Protein AF-A0A6H0V1D5-F1 (afdb_monomer)

Sequence (171 aa):
MPKFKTKIKKPEFYTLLFLIFLFVLLLLIWVLIPFTIGYKKPEYVPSETDLSEEEFYSKLGSEIATIKLLTYIGNSLILIFFVVYIILARHKIKLGYGFFITWIIIFIILSTMPFIRGISQMHIIELWVGSLITVVNILLIITLSYLTFKLHVDRKIHNYQWYKIHKGKGT

Mean predicted aligned error: 7.03 Å

Structure (mmCIF, N/CA/C/O backbone):
data_AF-A0A6H0V1D5-F1
#
_entry.id   AF-A0A6H0V1D5-F1
#
loop_
_atom_site.group_PDB
_atom_site.id
_atom_site.type_symbol
_atom_site.label_atom_id
_atom_site.label_alt_id
_atom_site.label_comp_id
_atom_site.label_asym_id
_atom_site.label_entity_id
_atom_site.label_seq_id
_atom_site.pdbx_PDB_ins_code
_atom_site.Cartn_x
_atom_site.Cartn_y
_atom_site.Cartn_z
_atom_site.occupancy
_atom_site.B_iso_or_equiv
_atom_site.auth_seq_id
_atom_site.auth_comp_id
_atom_site.auth_asym_id
_atom_site.auth_atom_id
_atom_site.pdbx_PDB_model_num
ATOM 1 N N . MET A 1 1 ? -5.660 2.987 33.257 1.00 50.25 1 MET A N 1
ATOM 2 C CA . MET A 1 1 ? -6.853 2.565 32.481 1.00 50.25 1 MET A CA 1
ATOM 3 C C . MET A 1 1 ? -6.388 1.847 31.212 1.00 50.25 1 MET A C 1
ATOM 5 O O . MET A 1 1 ? -5.588 2.434 30.485 1.00 50.25 1 MET A O 1
ATOM 9 N N . PRO A 1 2 ? -6.780 0.586 30.952 1.00 53.09 2 PRO A N 1
ATOM 10 C CA . PRO A 1 2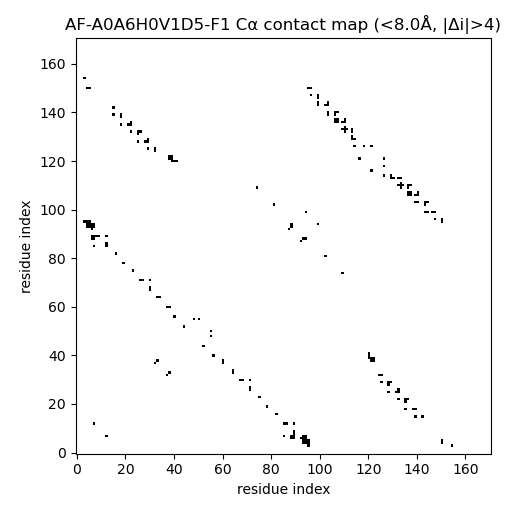 ? -6.324 -0.139 29.764 1.00 53.09 2 PRO A CA 1
ATOM 11 C C . PRO A 1 2 ? -6.762 0.594 28.485 1.00 53.09 2 PRO A C 1
ATOM 13 O O . PRO A 1 2 ? -7.918 0.988 28.350 1.00 53.09 2 PRO A O 1
ATOM 16 N N . LYS A 1 3 ? -5.833 0.819 27.543 1.00 62.91 3 LYS A N 1
ATOM 17 C CA . LYS A 1 3 ? -6.143 1.467 26.256 1.00 62.91 3 LYS A CA 1
ATOM 18 C C . LYS A 1 3 ? -7.153 0.593 25.498 1.00 62.91 3 LYS A C 1
ATOM 20 O O . LYS A 1 3 ? -6.842 -0.555 25.190 1.00 62.91 3 LYS A O 1
ATOM 25 N N . PHE A 1 4 ? -8.340 1.127 25.200 1.00 69.25 4 PHE A N 1
ATOM 26 C CA . PHE A 1 4 ? -9.366 0.429 24.417 1.00 69.25 4 PHE A CA 1
ATOM 27 C C . PHE A 1 4 ? -8.802 0.004 23.051 1.00 69.25 4 PHE A C 1
ATOM 29 O O . PHE A 1 4 ? -8.171 0.808 22.359 1.00 69.25 4 PHE A O 1
ATOM 36 N N . LYS A 1 5 ? -9.015 -1.263 22.687 1.00 75.56 5 LYS A N 1
ATOM 37 C CA . LYS A 1 5 ? -8.595 -1.871 21.418 1.00 75.56 5 LYS A CA 1
ATOM 38 C C . LYS A 1 5 ? -9.805 -2.549 20.778 1.00 75.56 5 LYS A C 1
ATOM 40 O O . LYS A 1 5 ? -10.582 -3.186 21.494 1.00 75.56 5 LYS A O 1
ATOM 45 N N . THR A 1 6 ? -9.937 -2.460 19.457 1.00 78.38 6 THR A N 1
ATOM 46 C CA . THR A 1 6 ? -11.082 -3.016 18.717 1.00 78.38 6 THR A CA 1
ATOM 47 C C . THR A 1 6 ? -10.718 -4.300 17.971 1.00 78.38 6 THR A C 1
ATOM 49 O O . THR A 1 6 ? -9.546 -4.552 17.683 1.00 78.38 6 THR A O 1
ATOM 52 N N . LYS A 1 7 ? -11.719 -5.137 17.687 1.00 83.38 7 LYS A N 1
ATOM 53 C CA . LYS A 1 7 ? -11.586 -6.301 16.798 1.00 83.38 7 LYS A CA 1
ATOM 54 C C . LYS A 1 7 ? -12.132 -5.933 15.422 1.00 83.38 7 LYS A C 1
ATOM 56 O O . LYS A 1 7 ? -13.159 -5.264 15.338 1.00 83.38 7 LYS A O 1
ATOM 61 N N . ILE A 1 8 ? -11.496 -6.428 14.364 1.00 85.94 8 ILE A N 1
ATOM 62 C CA . ILE A 1 8 ? -11.996 -6.249 12.996 1.00 85.94 8 ILE A CA 1
ATOM 63 C C . ILE A 1 8 ? -13.268 -7.094 12.807 1.00 85.94 8 ILE A C 1
ATOM 65 O O . ILE A 1 8 ? -13.285 -8.302 13.096 1.00 85.94 8 ILE A O 1
ATOM 69 N N . LYS A 1 9 ? -14.357 -6.476 12.330 1.00 89.19 9 LYS A N 1
ATOM 70 C CA . LYS A 1 9 ? -15.604 -7.187 11.993 1.00 89.19 9 LYS A CA 1
ATOM 71 C C . LYS A 1 9 ? -15.444 -7.959 10.674 1.00 89.19 9 LYS A C 1
ATOM 73 O O . LYS A 1 9 ? -14.587 -7.646 9.860 1.00 89.19 9 LYS A O 1
ATOM 78 N N . LYS A 1 10 ? -16.288 -8.972 10.438 1.00 90.06 10 LYS A N 1
ATOM 79 C CA . LYS A 1 10 ? -16.255 -9.777 9.196 1.00 90.06 10 LYS A CA 1
ATOM 80 C C . LYS A 1 10 ? -16.232 -8.937 7.903 1.00 90.06 10 LYS A C 1
ATOM 82 O O . LYS A 1 10 ? -15.337 -9.189 7.106 1.00 90.06 10 LYS A O 1
ATOM 87 N N . PRO A 1 11 ? -17.142 -7.965 7.681 1.00 91.31 11 PRO A N 1
ATOM 88 C CA . PRO A 1 11 ? -17.148 -7.206 6.428 1.00 91.31 11 PRO A CA 1
ATOM 89 C C . PRO A 1 11 ? -15.846 -6.425 6.233 1.00 91.31 11 PRO A C 1
ATOM 91 O O . PRO A 1 11 ? -15.229 -6.526 5.188 1.00 91.31 11 PRO A O 1
ATOM 94 N N . GLU A 1 12 ? -15.369 -5.752 7.279 1.00 93.31 12 GLU A N 1
ATOM 95 C CA . GLU A 1 12 ? -14.122 -4.974 7.261 1.00 93.31 12 GLU A CA 1
ATOM 96 C C . GLU A 1 12 ? -12.911 -5.846 6.911 1.00 93.31 12 GLU A C 1
ATOM 98 O O . GLU A 1 12 ? -12.057 -5.442 6.128 1.00 93.31 12 GLU A O 1
ATOM 103 N N . PHE A 1 13 ? -12.857 -7.062 7.462 1.00 94.19 13 PHE A N 1
ATOM 104 C CA . PHE A 1 13 ? -11.809 -8.032 7.158 1.00 94.19 13 PHE A CA 1
ATOM 105 C C . PHE A 1 13 ? -11.817 -8.433 5.678 1.00 94.19 13 PHE A C 1
ATOM 107 O O . PHE A 1 13 ? -10.774 -8.383 5.033 1.00 94.19 13 PHE A O 1
ATOM 114 N N . TYR A 1 14 ? -12.983 -8.792 5.131 1.00 95.75 14 TYR A N 1
ATOM 115 C CA . TYR A 1 14 ? -13.087 -9.192 3.727 1.00 95.75 14 TYR A CA 1
ATOM 116 C C . TYR A 1 14 ? -12.860 -8.025 2.763 1.00 95.75 14 TYR A C 1
ATOM 118 O O . TYR A 1 14 ? -12.236 -8.228 1.728 1.00 95.75 14 TYR A O 1
ATOM 126 N N . THR A 1 15 ? -13.282 -6.805 3.113 1.00 96.38 15 THR A N 1
ATOM 127 C CA . THR A 1 15 ? -12.972 -5.599 2.332 1.00 96.38 15 THR A CA 1
ATOM 128 C C . THR A 1 15 ? -11.466 -5.367 2.253 1.00 96.38 15 THR A C 1
ATOM 130 O O . THR A 1 15 ? -10.939 -5.188 1.159 1.00 96.38 15 THR A O 1
ATOM 133 N N . LEU A 1 16 ? -10.756 -5.424 3.387 1.00 96.25 16 LEU A N 1
ATOM 134 C CA . L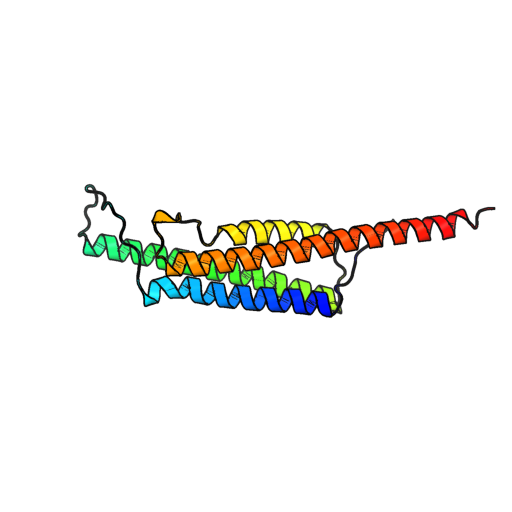EU A 1 16 ? -9.297 -5.285 3.402 1.00 96.25 16 LEU A CA 1
ATOM 135 C C . LEU A 1 16 ? -8.623 -6.395 2.589 1.00 96.25 16 LEU A C 1
ATOM 137 O O . LEU A 1 16 ? -7.746 -6.109 1.783 1.00 96.25 16 LEU A O 1
ATOM 141 N N . LEU A 1 17 ? -9.050 -7.647 2.759 1.00 96.56 17 LEU A N 1
ATOM 142 C CA . LEU A 1 17 ? -8.465 -8.786 2.050 1.00 96.56 17 LEU A CA 1
ATOM 143 C C . LEU A 1 17 ? -8.681 -8.695 0.532 1.00 96.56 17 LEU A C 1
ATOM 145 O O . LEU A 1 17 ? -7.751 -8.946 -0.229 1.00 96.56 17 LEU A O 1
ATOM 149 N N . PHE A 1 18 ? -9.871 -8.278 0.096 1.00 97.25 18 PHE A N 1
ATOM 150 C CA . PHE A 1 18 ? -10.179 -8.058 -1.316 1.00 97.25 18 PHE A CA 1
ATOM 151 C C . PHE A 1 18 ? -9.329 -6.938 -1.929 1.00 97.25 18 PHE A C 1
ATOM 153 O O . PHE A 1 18 ? -8.753 -7.119 -2.999 1.00 97.25 18 PHE A O 1
ATOM 160 N N . LEU A 1 19 ? -9.198 -5.800 -1.239 1.00 97.31 19 LEU A N 1
ATOM 161 C CA . LEU A 1 19 ? -8.364 -4.692 -1.711 1.00 97.31 19 LEU A CA 1
ATOM 162 C C . LEU A 1 19 ? -6.884 -5.089 -1.804 1.00 97.31 19 LEU A C 1
ATOM 164 O O . LEU A 1 19 ? -6.212 -4.715 -2.761 1.00 97.31 19 LEU A O 1
ATOM 168 N N . ILE A 1 20 ? -6.385 -5.882 -0.852 1.00 96.62 20 ILE A N 1
ATOM 169 C CA . ILE A 1 20 ? -5.015 -6.410 -0.898 1.00 96.62 20 ILE A CA 1
ATOM 170 C C . ILE A 1 20 ? -4.839 -7.390 -2.056 1.00 96.62 20 ILE A C 1
ATOM 172 O O . ILE A 1 20 ? -3.845 -7.301 -2.768 1.00 96.62 20 ILE A O 1
ATOM 176 N N . PHE A 1 21 ? -5.799 -8.289 -2.283 1.00 95.81 21 PHE A N 1
ATOM 177 C CA . PHE A 1 21 ? -5.771 -9.193 -3.433 1.00 95.81 21 PHE A CA 1
ATOM 178 C C . PHE A 1 21 ? -5.691 -8.416 -4.754 1.00 95.81 21 PHE A C 1
ATOM 180 O O . PHE A 1 21 ? -4.833 -8.704 -5.588 1.00 95.81 21 PHE A O 1
ATOM 187 N N . LEU A 1 22 ? -6.527 -7.385 -4.910 1.00 96.62 22 LEU A N 1
ATOM 188 C CA . LEU A 1 22 ? -6.509 -6.525 -6.090 1.00 96.62 22 LEU A CA 1
ATOM 189 C C . LEU A 1 22 ? -5.170 -5.785 -6.234 1.00 96.62 22 LEU A C 1
ATOM 191 O O . LEU A 1 22 ? -4.621 -5.721 -7.331 1.00 96.62 22 LEU A O 1
ATOM 195 N N . PHE A 1 23 ? -4.613 -5.274 -5.132 1.00 95.62 23 PHE A N 1
ATOM 196 C CA . PHE A 1 23 ? -3.306 -4.613 -5.128 1.00 95.62 23 PHE A CA 1
ATOM 197 C C . PHE A 1 23 ? -2.176 -5.560 -5.555 1.00 95.62 23 PHE A C 1
ATOM 199 O O . PHE A 1 23 ? -1.365 -5.179 -6.394 1.00 95.62 23 PHE A O 1
ATOM 206 N N . VAL A 1 24 ? -2.148 -6.799 -5.048 1.00 94.31 24 VAL A N 1
ATOM 207 C CA . VAL A 1 24 ? -1.156 -7.820 -5.440 1.00 94.31 24 VAL A CA 1
ATOM 208 C C . VAL A 1 24 ? -1.270 -8.159 -6.925 1.00 94.31 24 VAL A C 1
ATOM 210 O O . VAL A 1 24 ? -0.254 -8.229 -7.613 1.00 94.31 24 VAL A O 1
ATOM 213 N N . LEU A 1 25 ? -2.493 -8.333 -7.433 1.00 95.12 25 LEU A N 1
ATOM 214 C CA . LEU A 1 25 ? -2.729 -8.629 -8.846 1.00 95.12 25 LEU A CA 1
ATOM 215 C C . LEU A 1 25 ? -2.218 -7.497 -9.747 1.00 95.12 25 LEU A C 1
ATOM 217 O O . LEU A 1 25 ? -1.511 -7.756 -10.719 1.00 95.12 25 LEU A O 1
ATOM 221 N N . LEU A 1 26 ? -2.516 -6.243 -9.399 1.00 95.50 26 LEU A N 1
ATOM 222 C CA . LEU A 1 26 ? -2.022 -5.083 -10.142 1.00 95.50 26 LEU A CA 1
ATOM 223 C C . LEU A 1 26 ? -0.496 -4.942 -10.052 1.00 95.50 26 LEU A C 1
ATOM 225 O O . LEU A 1 26 ? 0.141 -4.634 -11.058 1.00 95.50 26 LEU A O 1
ATOM 229 N N . LEU A 1 27 ? 0.098 -5.205 -8.882 1.00 93.12 27 LEU A N 1
ATOM 230 C CA . LEU A 1 27 ? 1.553 -5.235 -8.695 1.00 93.12 27 LEU A CA 1
ATOM 231 C C . LEU A 1 27 ? 2.214 -6.265 -9.609 1.00 93.12 27 LEU A C 1
ATOM 233 O O . LEU A 1 27 ? 3.200 -5.946 -10.267 1.00 93.12 27 LEU A O 1
ATOM 237 N N . LEU A 1 28 ? 1.660 -7.476 -9.679 1.00 93.00 28 LEU A N 1
ATOM 238 C CA . LEU A 1 28 ? 2.176 -8.534 -10.543 1.00 93.00 28 LEU A CA 1
ATOM 239 C C . LEU A 1 28 ? 2.133 -8.111 -12.015 1.00 93.00 28 LEU A C 1
ATOM 241 O O . LEU A 1 28 ? 3.139 -8.236 -12.710 1.00 93.00 28 LEU A O 1
ATOM 245 N N . ILE A 1 29 ? 1.017 -7.531 -12.472 1.00 93.19 29 ILE A N 1
ATOM 246 C CA . ILE A 1 29 ? 0.917 -6.983 -13.833 1.00 93.19 29 ILE A CA 1
ATOM 247 C C . ILE A 1 29 ? 1.993 -5.912 -14.051 1.00 93.19 29 ILE A C 1
ATOM 249 O O . ILE A 1 29 ? 2.749 -6.000 -15.014 1.00 93.19 29 ILE A O 1
ATOM 253 N N . TRP A 1 30 ? 2.116 -4.938 -13.145 1.00 91.81 30 TRP A N 1
ATOM 254 C CA . TRP A 1 30 ? 3.050 -3.810 -13.270 1.00 91.81 30 TRP A CA 1
ATOM 255 C C . TRP A 1 30 ? 4.526 -4.229 -13.370 1.00 91.81 30 TRP A C 1
ATOM 257 O O . TRP A 1 30 ? 5.318 -3.595 -14.079 1.00 91.81 30 TRP A O 1
ATOM 267 N N . VAL A 1 31 ? 4.895 -5.309 -12.680 1.00 91.06 31 VAL A N 1
ATOM 268 C CA . VAL A 1 31 ? 6.251 -5.882 -12.689 1.00 91.06 31 VAL A CA 1
ATOM 269 C C . VAL A 1 31 ? 6.535 -6.642 -13.975 1.00 91.06 31 VAL A C 1
ATOM 271 O O . VAL A 1 31 ? 7.675 -6.637 -14.427 1.00 91.06 31 VAL A O 1
ATOM 274 N N . LEU A 1 32 ? 5.517 -7.254 -14.585 1.00 90.75 32 LEU A N 1
ATOM 275 C CA . LEU A 1 32 ? 5.654 -8.013 -15.830 1.00 90.75 32 LEU A CA 1
ATOM 276 C C . LEU A 1 32 ? 5.697 -7.132 -17.085 1.00 90.75 32 LEU A C 1
ATOM 278 O O . LEU A 1 32 ? 6.283 -7.542 -18.084 1.00 90.75 32 LEU A O 1
ATOM 282 N N . ILE A 1 33 ? 5.139 -5.916 -17.042 1.00 88.94 33 ILE A N 1
ATOM 283 C CA . ILE A 1 33 ? 5.191 -4.937 -18.148 1.00 88.94 33 ILE A CA 1
ATOM 284 C C . ILE A 1 33 ? 6.575 -4.858 -18.822 1.00 88.94 33 ILE A C 1
ATOM 286 O O . ILE A 1 33 ? 6.652 -5.108 -20.023 1.00 88.94 33 ILE A O 1
ATOM 290 N N . PRO A 1 34 ? 7.680 -4.571 -18.111 1.00 82.75 34 PRO A N 1
ATOM 291 C CA . PRO A 1 34 ? 8.994 -4.455 -18.744 1.00 82.75 34 PRO A CA 1
ATOM 292 C C . PRO A 1 34 ? 9.474 -5.722 -19.464 1.00 82.75 34 PRO A C 1
ATOM 294 O O . PRO A 1 34 ? 10.200 -5.622 -20.446 1.00 82.75 34 PRO A O 1
ATOM 297 N N . PHE A 1 35 ? 9.052 -6.907 -19.015 1.00 83.75 35 PHE A N 1
ATOM 298 C CA . PHE A 1 35 ? 9.408 -8.184 -19.642 1.00 83.75 35 PHE A CA 1
ATOM 299 C C . PHE A 1 35 ? 8.574 -8.489 -20.893 1.00 83.75 35 PHE A C 1
ATOM 301 O O . PHE A 1 35 ? 8.923 -9.388 -21.649 1.00 83.75 35 PHE A O 1
ATOM 308 N N . THR A 1 36 ? 7.472 -7.763 -21.109 1.00 85.38 36 THR A N 1
ATOM 309 C CA . THR A 1 36 ? 6.552 -7.988 -22.236 1.00 85.38 36 THR A CA 1
ATOM 310 C C . THR A 1 36 ? 6.713 -6.944 -23.333 1.00 85.38 36 THR A C 1
ATOM 312 O O . THR A 1 36 ? 6.869 -7.303 -24.495 1.00 85.38 36 THR A O 1
ATOM 315 N N . ILE A 1 37 ? 6.699 -5.658 -22.975 1.00 83.00 37 ILE A N 1
ATOM 316 C CA . ILE A 1 37 ? 6.762 -4.544 -23.936 1.00 83.00 37 ILE A CA 1
ATOM 317 C C . ILE A 1 37 ? 8.120 -3.832 -23.954 1.00 83.00 37 ILE A C 1
ATOM 319 O O . ILE A 1 37 ? 8.319 -2.917 -24.749 1.00 83.00 37 ILE A O 1
ATOM 323 N N . GLY A 1 38 ? 9.056 -4.241 -23.093 1.00 76.81 38 GLY A N 1
ATOM 324 C CA . GLY A 1 38 ? 10.352 -3.587 -22.945 1.00 76.81 38 GLY A CA 1
ATOM 325 C C . GLY A 1 38 ? 10.277 -2.263 -22.180 1.00 76.81 38 GLY A C 1
ATOM 326 O O . GLY A 1 38 ? 9.344 -1.999 -21.416 1.00 76.81 38 GLY A O 1
ATO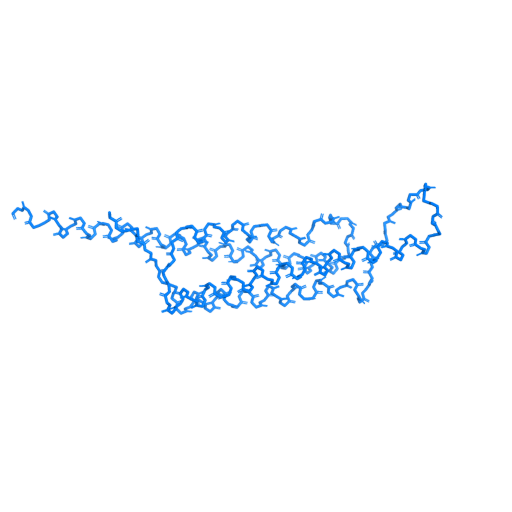M 327 N N . TYR A 1 39 ? 11.303 -1.433 -22.369 1.00 76.31 39 TYR A N 1
ATOM 328 C CA . TYR A 1 39 ? 11.464 -0.152 -21.683 1.00 76.31 39 TYR A CA 1
ATOM 329 C C . TYR A 1 39 ? 11.383 1.015 -22.650 1.00 76.31 39 TYR A C 1
ATOM 331 O O . TYR A 1 39 ? 11.872 0.945 -23.781 1.00 76.31 39 TYR A O 1
ATOM 339 N N . LYS A 1 40 ? 10.858 2.139 -22.157 1.00 78.38 40 LYS A N 1
ATOM 340 C CA . LYS A 1 40 ? 10.883 3.386 -22.906 1.00 78.38 40 LYS A CA 1
ATOM 341 C C . LYS A 1 40 ? 12.335 3.840 -22.992 1.00 78.38 40 LYS A C 1
ATOM 343 O O . LYS A 1 40 ? 12.962 4.097 -21.962 1.00 78.38 40 LYS A O 1
ATOM 348 N N . LYS A 1 41 ? 12.868 3.912 -24.212 1.00 74.06 41 LYS A N 1
ATOM 349 C CA . LYS A 1 41 ? 14.227 4.400 -24.443 1.00 74.06 41 LYS A CA 1
ATOM 350 C C . LYS A 1 41 ? 14.323 5.854 -23.958 1.00 74.06 41 LYS A C 1
ATOM 352 O O . LYS A 1 41 ? 13.437 6.644 -24.299 1.00 74.06 41 LYS A O 1
ATOM 357 N N . PRO A 1 42 ? 15.334 6.212 -23.148 1.00 70.94 42 PRO A N 1
ATOM 358 C CA . PRO A 1 42 ? 15.601 7.606 -22.829 1.00 70.94 42 PRO A CA 1
ATOM 359 C C . PRO A 1 42 ? 15.846 8.405 -24.111 1.00 70.94 42 PRO A C 1
ATOM 361 O O . PRO A 1 42 ? 16.447 7.909 -25.060 1.00 70.94 42 PRO A O 1
ATOM 364 N N . GLU A 1 43 ? 15.362 9.644 -24.116 1.00 66.75 43 GLU A N 1
ATOM 365 C CA . GLU A 1 43 ? 15.452 10.578 -25.247 1.00 66.75 43 GLU A CA 1
ATOM 366 C C . GLU A 1 43 ? 16.892 11.077 -25.476 1.00 66.75 43 GLU A C 1
ATOM 368 O O . GLU A 1 43 ? 17.218 11.568 -26.550 1.00 66.75 43 GLU A O 1
ATOM 373 N N . TYR A 1 44 ? 17.767 10.893 -24.480 1.00 67.31 44 TYR A N 1
ATOM 374 C CA . TYR A 1 44 ? 19.188 11.212 -24.537 1.00 67.31 44 TYR A CA 1
ATOM 375 C C . TYR A 1 44 ? 20.026 10.016 -24.073 1.00 67.31 44 TYR A C 1
ATOM 377 O O . TYR A 1 44 ? 19.820 9.498 -22.971 1.00 67.31 44 TYR A O 1
ATOM 385 N N . VAL A 1 45 ? 20.981 9.600 -24.905 1.00 63.97 45 VAL A N 1
ATOM 386 C CA . VAL A 1 45 ? 22.067 8.691 -24.521 1.00 63.97 45 VAL A CA 1
ATOM 387 C C . VAL A 1 45 ? 23.255 9.569 -24.126 1.00 63.97 45 VAL A C 1
ATOM 389 O O . VAL A 1 45 ? 23.660 10.405 -24.935 1.00 63.97 45 VAL A O 1
ATOM 392 N N . PRO A 1 46 ? 23.804 9.447 -22.904 1.00 66.25 46 PRO A N 1
ATOM 393 C CA . PRO A 1 46 ? 24.981 10.208 -22.516 1.00 66.25 46 PRO A CA 1
ATOM 394 C C . PRO A 1 46 ? 26.138 9.910 -23.470 1.00 66.25 46 PRO A C 1
ATOM 396 O O . PRO A 1 46 ? 26.617 8.779 -23.548 1.00 66.25 46 PRO A O 1
ATOM 399 N N . SER A 1 47 ? 26.600 10.944 -24.168 1.00 60.06 47 SER A N 1
ATOM 400 C CA . SER A 1 47 ? 27.712 10.900 -25.123 1.00 60.06 47 SER A CA 1
ATOM 401 C C . SER A 1 47 ? 29.069 10.550 -24.492 1.00 60.06 47 SER A C 1
ATOM 403 O O . SER A 1 47 ? 30.033 10.341 -25.217 1.00 60.06 47 SER A O 1
ATOM 405 N N . GLU A 1 48 ? 29.144 10.454 -23.161 1.00 61.75 48 GLU A N 1
ATOM 406 C CA . GLU A 1 48 ? 30.342 10.107 -22.379 1.00 61.75 48 GLU A CA 1
ATOM 407 C C . GLU A 1 48 ? 30.401 8.628 -21.950 1.00 61.75 48 GLU A C 1
ATOM 409 O O . GLU A 1 48 ? 31.213 8.261 -21.104 1.00 61.75 48 GLU 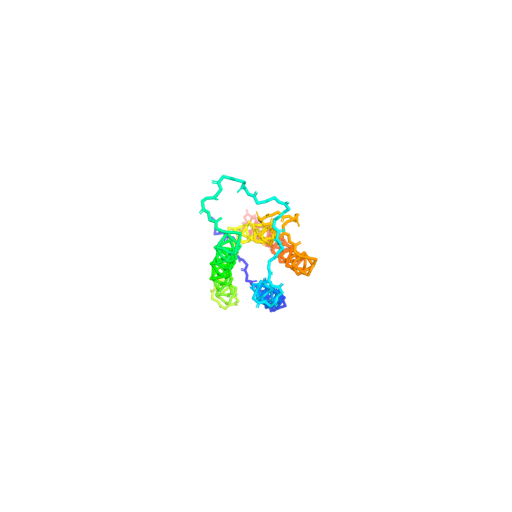A O 1
ATOM 414 N N . THR A 1 49 ? 29.528 7.759 -22.468 1.00 62.44 49 THR A N 1
ATOM 415 C CA . THR A 1 49 ? 29.609 6.326 -22.144 1.00 62.44 49 THR A CA 1
ATOM 416 C C . THR A 1 49 ? 30.561 5.604 -23.098 1.00 62.44 49 THR A C 1
ATOM 418 O O . THR A 1 49 ? 30.339 5.605 -24.301 1.00 62.44 49 THR A O 1
ATOM 421 N N . ASP A 1 50 ? 31.577 4.917 -22.560 1.00 71.00 50 ASP A N 1
ATOM 422 C CA . ASP A 1 50 ? 32.475 4.009 -23.312 1.00 71.00 50 ASP A CA 1
ATOM 423 C C . ASP A 1 50 ? 31.753 2.757 -23.870 1.00 71.00 50 ASP A C 1
ATOM 425 O O . ASP A 1 50 ? 32.384 1.828 -24.372 1.00 71.00 50 ASP A O 1
ATOM 429 N N . LEU A 1 51 ? 30.427 2.690 -23.733 1.00 75.12 51 LEU A N 1
ATOM 430 C CA . LEU A 1 51 ? 29.603 1.552 -24.119 1.00 75.12 51 LEU A CA 1
ATOM 431 C C . LEU A 1 51 ? 29.028 1.774 -25.514 1.00 75.12 51 LEU A C 1
ATOM 433 O O . LEU A 1 51 ? 28.617 2.882 -25.863 1.00 75.12 51 LEU A O 1
ATOM 437 N N . SER A 1 52 ? 28.904 0.693 -26.282 1.00 81.25 52 SER A N 1
ATOM 438 C CA . SER A 1 52 ? 28.043 0.723 -27.466 1.00 81.25 52 SER A CA 1
ATOM 439 C C . SER A 1 52 ? 26.590 1.023 -27.063 1.00 81.25 52 SER A C 1
ATOM 441 O O . SER A 1 52 ? 26.159 0.698 -25.952 1.00 81.25 52 SER A O 1
ATOM 443 N N . GLU A 1 53 ? 25.798 1.621 -27.962 1.00 77.56 53 GLU A N 1
ATOM 444 C CA . GLU A 1 53 ? 24.378 1.901 -27.689 1.00 77.56 53 GLU A CA 1
ATOM 445 C C . GLU A 1 53 ? 23.624 0.637 -27.243 1.00 77.56 53 GLU A C 1
ATOM 447 O O . GLU A 1 53 ? 22.824 0.678 -26.305 1.00 77.56 53 GLU A O 1
ATOM 452 N N . GLU A 1 54 ? 23.909 -0.506 -27.871 1.00 79.12 54 GLU A N 1
ATOM 453 C CA . GLU A 1 54 ? 23.300 -1.794 -27.530 1.00 79.12 54 GLU A CA 1
ATOM 454 C C . GLU A 1 54 ? 23.640 -2.241 -26.101 1.00 79.12 54 GLU A C 1
ATOM 456 O O . GLU A 1 54 ? 22.746 -2.642 -25.347 1.00 79.12 54 GLU A O 1
ATOM 461 N N . GLU A 1 55 ? 24.905 -2.122 -25.690 1.00 81.44 55 GLU A N 1
ATOM 462 C CA . GLU A 1 55 ? 25.342 -2.449 -24.329 1.00 81.44 55 GLU A CA 1
ATOM 463 C C . GLU A 1 55 ? 24.742 -1.500 -23.292 1.00 81.44 55 GLU A C 1
ATOM 465 O O . GLU A 1 55 ? 24.308 -1.948 -22.225 1.00 81.44 55 GLU A O 1
ATOM 470 N N . PHE A 1 56 ? 24.655 -0.206 -23.610 1.0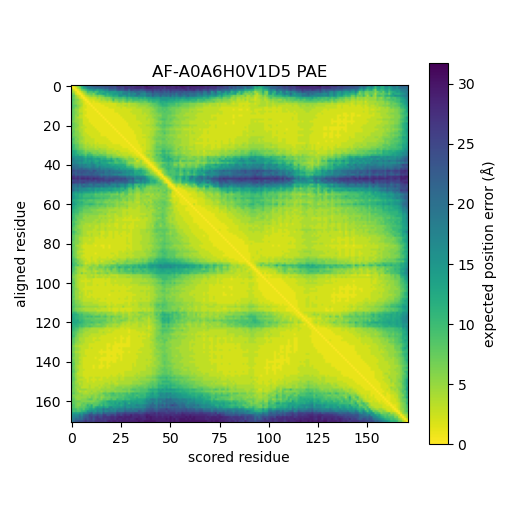0 81.81 56 PHE A N 1
ATOM 471 C CA . PHE A 1 56 ? 24.020 0.781 -22.743 1.00 81.81 56 PHE A CA 1
ATOM 472 C C . PHE A 1 56 ? 22.543 0.439 -22.495 1.00 81.81 56 PHE A C 1
ATOM 474 O O . PHE A 1 56 ? 22.108 0.360 -21.342 1.00 81.81 56 PHE A O 1
ATOM 481 N N . TYR A 1 57 ? 21.769 0.171 -23.553 1.00 79.19 57 TYR A N 1
ATOM 482 C CA . TYR A 1 57 ? 20.348 -0.171 -23.419 1.00 79.19 57 TYR A CA 1
ATOM 483 C C . TYR A 1 57 ? 20.122 -1.526 -22.741 1.00 79.19 57 TYR A C 1
ATOM 485 O O . TYR A 1 57 ? 19.176 -1.662 -21.959 1.00 79.19 57 TYR A O 1
ATOM 493 N N . SER A 1 58 ? 20.987 -2.510 -22.996 1.00 82.12 58 SER A N 1
ATOM 494 C CA . SER A 1 58 ? 20.948 -3.813 -22.323 1.00 82.12 58 SER A CA 1
ATOM 495 C C . SER A 1 58 ? 21.169 -3.667 -20.814 1.00 82.12 58 SER A C 1
ATOM 497 O O . SER A 1 58 ? 20.373 -4.159 -20.004 1.00 82.12 58 SER A O 1
ATOM 499 N N . LYS A 1 59 ? 22.195 -2.902 -20.420 1.00 84.44 59 LYS A N 1
ATOM 500 C CA . LYS A 1 59 ? 22.506 -2.633 -19.013 1.00 84.44 59 LYS A CA 1
ATOM 501 C C . LYS A 1 59 ? 21.387 -1.854 -18.324 1.00 84.44 59 LYS A C 1
ATOM 503 O O . LYS A 1 59 ? 20.924 -2.271 -17.263 1.00 84.44 59 LYS A O 1
ATOM 508 N N . LEU A 1 60 ? 20.883 -0.797 -18.962 1.00 81.81 60 LEU A N 1
ATOM 509 C CA . LEU A 1 60 ? 19.759 -0.010 -18.454 1.00 81.81 60 LEU A CA 1
ATOM 510 C C . LEU A 1 60 ? 18.510 -0.882 -18.248 1.00 81.81 60 LEU A C 1
ATOM 512 O O . LEU A 1 60 ? 17.855 -0.806 -17.209 1.00 81.81 60 LEU A O 1
ATOM 516 N N . GLY A 1 61 ? 18.188 -1.745 -19.214 1.00 81.12 61 GLY A N 1
ATOM 517 C CA . GLY A 1 61 ? 17.053 -2.659 -19.106 1.00 81.12 61 GLY A CA 1
ATOM 518 C C . GLY A 1 61 ? 17.201 -3.667 -17.962 1.00 81.12 61 GLY A C 1
ATOM 519 O O . GLY A 1 61 ? 16.235 -3.929 -17.241 1.00 81.12 61 GLY A O 1
ATOM 520 N N . SER A 1 62 ? 18.410 -4.194 -17.755 1.00 84.06 62 SER A N 1
ATOM 521 C CA . SER A 1 62 ? 18.727 -5.097 -16.641 1.00 84.06 62 SER A CA 1
ATOM 522 C C . SER A 1 62 ? 18.594 -4.411 -15.275 1.00 84.06 62 SER A C 1
ATOM 524 O O . SER A 1 62 ? 17.976 -4.957 -14.354 1.00 84.06 62 SER A O 1
ATOM 526 N N . GLU A 1 63 ? 19.097 -3.182 -15.144 1.00 85.62 63 GLU A N 1
ATOM 527 C CA . GLU A 1 63 ? 18.988 -2.396 -13.910 1.00 85.62 63 GLU A CA 1
ATOM 528 C C . GLU A 1 63 ? 17.525 -2.100 -13.563 1.00 85.62 63 GLU A C 1
ATOM 530 O O . GLU A 1 63 ? 17.093 -2.313 -12.426 1.00 85.62 63 GLU A O 1
ATOM 535 N N . ILE A 1 64 ? 16.722 -1.693 -14.551 1.00 83.75 64 ILE A N 1
ATOM 536 C CA . ILE A 1 64 ? 15.298 -1.424 -14.334 1.00 83.75 64 ILE A CA 1
ATOM 537 C C . ILE A 1 64 ? 14.543 -2.707 -13.958 1.00 83.75 64 ILE A C 1
ATOM 539 O O . ILE A 1 64 ? 13.733 -2.672 -13.025 1.00 83.75 64 ILE A O 1
ATOM 543 N N . ALA A 1 65 ? 14.797 -3.827 -14.649 1.00 84.44 65 ALA A N 1
ATOM 544 C CA . ALA A 1 65 ? 14.198 -5.126 -14.318 1.00 84.44 65 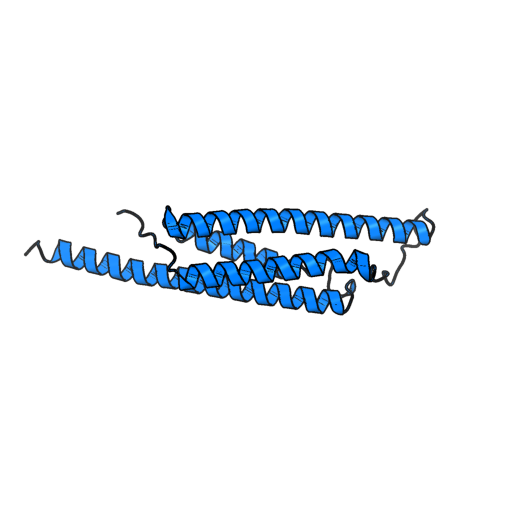ALA A CA 1
ATOM 545 C C . ALA A 1 65 ? 14.490 -5.484 -12.862 1.00 84.44 65 ALA A C 1
ATOM 547 O O . ALA A 1 65 ? 13.582 -5.824 -12.102 1.00 84.44 65 ALA A O 1
ATOM 548 N N . THR A 1 66 ? 15.758 -5.357 -12.473 1.00 87.69 66 THR A N 1
ATOM 549 C CA . THR A 1 66 ? 16.238 -5.698 -11.135 1.00 87.69 66 THR A CA 1
ATOM 550 C C . THR A 1 66 ? 15.576 -4.826 -10.073 1.00 87.69 66 THR A C 1
ATOM 552 O O . THR A 1 66 ? 15.043 -5.353 -9.097 1.00 87.69 66 THR A O 1
ATOM 555 N N . ILE A 1 67 ? 15.510 -3.506 -10.282 1.00 86.44 67 ILE A N 1
ATOM 556 C CA . ILE A 1 67 ? 14.835 -2.583 -9.357 1.00 86.44 67 ILE A CA 1
ATOM 557 C C . ILE A 1 67 ? 13.347 -2.924 -9.234 1.00 86.44 67 ILE A C 1
ATOM 559 O O . ILE A 1 67 ? 12.819 -2.981 -8.120 1.00 86.44 67 ILE A O 1
ATOM 563 N N . LYS A 1 68 ? 12.654 -3.188 -10.349 1.00 86.50 68 LYS A N 1
ATOM 564 C CA . LYS A 1 68 ? 11.229 -3.550 -10.325 1.00 86.50 68 LYS A CA 1
ATOM 565 C C . LYS A 1 68 ? 10.977 -4.866 -9.596 1.00 86.50 68 LYS A C 1
ATOM 567 O O . LYS A 1 68 ? 10.058 -4.927 -8.780 1.00 86.50 68 LYS A O 1
ATOM 572 N N . LEU A 1 69 ? 11.803 -5.883 -9.839 1.00 88.94 69 LEU A N 1
ATOM 573 C CA . LEU A 1 69 ? 11.727 -7.173 -9.152 1.00 88.94 69 LEU A CA 1
ATOM 574 C C . LEU A 1 69 ? 11.992 -7.034 -7.650 1.00 88.94 69 LEU A C 1
ATOM 576 O O . LEU A 1 69 ? 11.218 -7.543 -6.842 1.00 88.94 69 LEU A O 1
ATOM 580 N N . LEU A 1 70 ? 13.034 -6.300 -7.255 1.00 89.44 70 LEU A N 1
ATOM 581 C CA . LEU A 1 70 ? 13.323 -6.042 -5.842 1.00 89.44 70 LEU A CA 1
ATOM 582 C C . LEU A 1 70 ? 12.180 -5.282 -5.168 1.00 89.44 70 LEU A C 1
ATOM 584 O O . LEU A 1 70 ? 11.772 -5.634 -4.060 1.00 89.44 70 LEU A O 1
ATOM 588 N N . THR A 1 71 ? 11.610 -4.291 -5.856 1.00 89.12 71 THR A N 1
ATOM 589 C CA . THR A 1 71 ? 10.475 -3.527 -5.329 1.00 89.12 71 THR A CA 1
ATOM 590 C C . THR A 1 71 ? 9.236 -4.408 -5.176 1.00 89.12 71 THR A C 1
ATOM 592 O O . THR A 1 71 ? 8.543 -4.330 -4.164 1.00 89.12 71 THR A O 1
ATOM 595 N N . TYR A 1 72 ? 8.979 -5.304 -6.130 1.00 90.38 72 TYR A N 1
ATOM 596 C CA . TYR A 1 72 ? 7.910 -6.295 -6.027 1.00 90.38 72 TYR A CA 1
ATOM 597 C C . TYR A 1 72 ? 8.077 -7.221 -4.827 1.00 90.38 72 TYR A C 1
ATOM 599 O O . TYR A 1 72 ? 7.123 -7.419 -4.076 1.00 90.38 72 TYR A O 1
ATOM 607 N N . ILE A 1 73 ? 9.277 -7.772 -4.633 1.00 91.56 73 ILE A N 1
ATOM 608 C CA . ILE A 1 73 ? 9.576 -8.675 -3.516 1.00 91.56 73 ILE A CA 1
ATOM 609 C C . ILE A 1 73 ? 9.390 -7.934 -2.189 1.00 91.56 73 ILE A C 1
ATOM 611 O O . ILE A 1 73 ? 8.679 -8.422 -1.309 1.00 91.56 73 ILE A O 1
ATOM 615 N N . GLY A 1 74 ? 9.957 -6.729 -2.067 1.00 91.56 74 GLY A N 1
ATOM 616 C CA . GLY A 1 74 ? 9.813 -5.890 -0.877 1.00 91.56 74 GLY A CA 1
ATOM 617 C C . GLY A 1 74 ? 8.348 -5.580 -0.559 1.00 91.56 74 GLY A C 1
ATOM 618 O O . GLY A 1 74 ? 7.890 -5.814 0.561 1.00 91.56 74 GLY A O 1
ATOM 619 N N . ASN A 1 75 ? 7.581 -5.144 -1.561 1.00 91.81 75 ASN A N 1
ATOM 620 C CA . ASN A 1 75 ? 6.157 -4.852 -1.400 1.00 91.81 75 ASN A CA 1
ATOM 621 C C . ASN A 1 75 ? 5.354 -6.106 -1.046 1.00 91.81 75 ASN A C 1
ATOM 623 O O . ASN A 1 75 ? 4.510 -6.063 -0.155 1.00 91.81 75 ASN A O 1
ATOM 627 N N . SER A 1 76 ? 5.644 -7.239 -1.685 1.00 92.00 76 SER A N 1
ATOM 628 C CA . SER A 1 76 ? 4.976 -8.512 -1.403 1.00 92.00 76 SER A CA 1
ATOM 629 C C . SER A 1 76 ? 5.193 -8.947 0.045 1.00 92.00 76 SER A C 1
ATOM 631 O O . SER A 1 76 ? 4.236 -9.335 0.712 1.00 92.00 76 SER A O 1
ATOM 633 N N . LEU A 1 77 ? 6.413 -8.813 0.575 1.00 94.00 77 LEU A N 1
ATOM 634 C CA . LEU A 1 77 ? 6.701 -9.106 1.981 1.00 94.00 77 LEU A CA 1
ATOM 635 C C . LEU A 1 77 ? 5.909 -8.195 2.925 1.00 94.00 77 LEU A C 1
ATOM 637 O O . LEU A 1 77 ? 5.269 -8.688 3.855 1.00 94.00 77 LEU A O 1
ATOM 641 N N . ILE A 1 78 ? 5.892 -6.883 2.666 1.00 94.94 78 ILE A N 1
ATOM 642 C CA . ILE A 1 78 ? 5.114 -5.911 3.453 1.00 94.94 78 ILE A CA 1
ATOM 643 C C . ILE A 1 78 ? 3.627 -6.294 3.473 1.00 94.94 78 ILE A C 1
ATOM 645 O O . ILE A 1 78 ? 2.993 -6.295 4.532 1.00 94.94 78 ILE A O 1
ATOM 649 N N . LEU A 1 79 ? 3.067 -6.675 2.324 1.00 94.75 79 LEU A N 1
ATOM 650 C CA . LEU A 1 79 ? 1.672 -7.098 2.223 1.00 94.75 79 LEU A CA 1
ATOM 651 C C . LEU A 1 79 ? 1.401 -8.412 2.947 1.00 94.75 79 LEU A C 1
ATOM 653 O O . LEU A 1 79 ? 0.374 -8.529 3.612 1.00 94.75 79 LEU A O 1
ATOM 657 N N . ILE A 1 80 ? 2.312 -9.383 2.872 1.00 95.00 80 ILE A N 1
ATOM 658 C CA . ILE A 1 80 ? 2.199 -10.635 3.629 1.00 95.00 80 ILE A CA 1
ATOM 659 C C . ILE A 1 80 ? 2.137 -10.327 5.127 1.00 95.00 80 ILE A C 1
ATOM 661 O O . ILE A 1 80 ? 1.245 -10.831 5.813 1.00 95.00 80 ILE A O 1
ATOM 665 N N . PHE A 1 81 ? 3.006 -9.444 5.634 1.00 95.50 81 PHE A N 1
ATOM 666 C CA . PHE A 1 81 ? 2.937 -9.003 7.028 1.00 95.50 81 PHE A CA 1
ATOM 667 C C . PHE A 1 81 ? 1.584 -8.367 7.356 1.00 95.50 81 PHE A C 1
ATOM 669 O O . PHE A 1 81 ? 0.981 -8.716 8.375 1.00 95.50 81 PHE A O 1
ATOM 676 N N . PHE A 1 82 ? 1.064 -7.491 6.492 1.00 95.81 82 PHE A N 1
ATOM 677 C CA . PHE A 1 82 ? -0.260 -6.900 6.686 1.00 95.81 82 PHE A CA 1
ATOM 678 C C . PHE A 1 82 ? -1.360 -7.963 6.773 1.00 95.81 82 PHE A C 1
ATOM 680 O O . PHE A 1 82 ? -2.158 -7.944 7.713 1.00 95.81 82 PHE A O 1
ATOM 687 N N . VAL A 1 83 ? -1.375 -8.913 5.831 1.00 95.94 83 VAL A N 1
ATOM 688 C CA . VAL A 1 83 ? -2.351 -10.010 5.763 1.00 95.94 83 VAL A CA 1
ATOM 689 C C . VAL A 1 83 ? -2.303 -10.858 7.032 1.00 95.94 83 VAL A C 1
ATOM 691 O O . VAL A 1 83 ? -3.338 -11.092 7.662 1.00 95.94 83 VAL A O 1
ATOM 694 N N . VAL A 1 84 ? -1.106 -11.258 7.467 1.00 94.44 84 VAL A N 1
ATOM 695 C CA . VAL A 1 84 ? -0.917 -12.000 8.722 1.00 94.44 84 VAL A CA 1
ATOM 696 C C . VAL A 1 84 ? -1.487 -11.210 9.900 1.00 94.44 84 VAL A C 1
ATOM 698 O O . VAL A 1 84 ? -2.243 -11.758 10.706 1.00 94.44 84 VAL A O 1
ATOM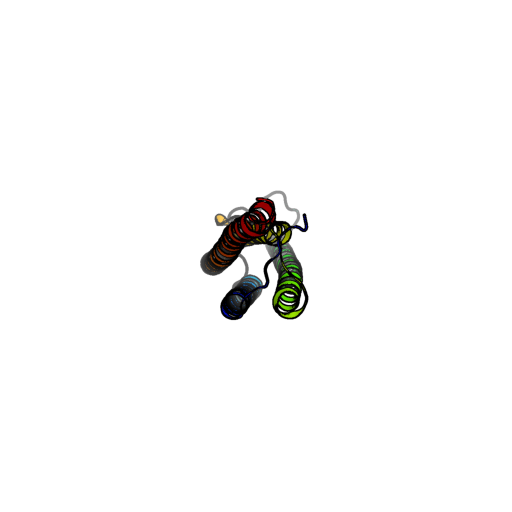 701 N N . TYR A 1 85 ? -1.204 -9.908 9.983 1.00 92.38 85 TYR A N 1
ATOM 702 C CA . TYR A 1 85 ? -1.734 -9.067 11.051 1.00 92.38 85 TYR A CA 1
ATOM 703 C C . TYR A 1 85 ? -3.262 -8.965 11.043 1.00 92.38 85 TYR A C 1
ATOM 705 O O . TYR A 1 85 ? -3.865 -9.066 12.114 1.00 92.38 85 TYR A O 1
ATOM 713 N N . ILE A 1 86 ? -3.909 -8.771 9.888 1.00 93.50 86 ILE A N 1
ATOM 714 C CA . ILE A 1 86 ? -5.377 -8.665 9.835 1.00 93.50 86 ILE A CA 1
ATOM 715 C C . ILE A 1 86 ? -6.056 -10.009 10.136 1.00 93.50 86 ILE A C 1
ATOM 717 O O . ILE A 1 86 ? -7.098 -10.023 10.796 1.00 93.50 86 ILE A O 1
ATOM 721 N N . ILE A 1 87 ? -5.443 -11.139 9.753 1.00 92.94 87 ILE A N 1
ATOM 722 C CA . ILE A 1 87 ? -5.903 -12.486 10.133 1.00 92.94 87 ILE A CA 1
ATOM 723 C C . ILE A 1 87 ? -5.805 -12.653 11.651 1.00 92.94 87 ILE A C 1
ATOM 725 O O . ILE A 1 87 ? -6.781 -13.022 12.313 1.00 92.94 87 ILE A O 1
ATOM 729 N N . LEU A 1 88 ? -4.659 -12.311 12.245 1.00 91.06 88 LEU A N 1
ATOM 730 C CA . LEU A 1 88 ? -4.504 -12.340 13.697 1.00 91.06 88 LEU A CA 1
ATOM 731 C C . LEU A 1 88 ? -5.510 -11.407 14.377 1.00 91.06 88 LEU A C 1
ATOM 733 O O . LEU A 1 88 ? -6.093 -11.787 15.391 1.00 91.06 88 LEU A O 1
ATOM 737 N N . ALA A 1 89 ? -5.754 -10.213 13.836 1.00 88.81 89 ALA A N 1
ATOM 738 C CA . ALA A 1 89 ? -6.693 -9.234 14.388 1.00 88.81 89 ALA A CA 1
ATOM 739 C C . ALA A 1 89 ? -8.155 -9.679 14.323 1.00 88.81 89 ALA A C 1
ATOM 741 O O . ALA A 1 89 ? -8.989 -9.242 15.123 1.00 88.81 89 ALA A O 1
ATOM 742 N N . ARG A 1 90 ? -8.478 -10.564 13.378 1.00 88.50 90 ARG A N 1
ATOM 743 C CA . ARG A 1 90 ? -9.801 -11.168 13.279 1.00 88.50 90 ARG A CA 1
ATOM 744 C C . ARG A 1 90 ? -10.043 -12.186 14.395 1.00 88.50 90 ARG A C 1
ATOM 746 O O . ARG A 1 90 ? -11.145 -12.226 14.946 1.00 88.50 90 ARG A O 1
ATOM 753 N N . HIS A 1 91 ? -9.031 -12.986 14.733 1.00 85.19 91 HIS A N 1
ATOM 754 C CA . HIS A 1 91 ? -9.203 -14.161 15.595 1.00 85.19 91 HIS A CA 1
ATOM 755 C C . HIS A 1 91 ? -8.618 -14.011 17.006 1.00 85.19 91 HIS A C 1
ATOM 757 O O . HIS A 1 91 ? -9.260 -14.417 17.973 1.00 85.19 91 HIS A O 1
ATOM 763 N N . LYS A 1 92 ? -7.424 -13.427 17.144 1.00 82.81 92 LYS A N 1
ATOM 764 C CA . LYS A 1 92 ? -6.599 -13.515 18.361 1.00 82.81 92 LYS A CA 1
ATOM 765 C C . LYS A 1 92 ? -6.281 -12.162 19.000 1.00 82.81 92 LYS A C 1
ATOM 767 O O . LYS A 1 92 ? -6.364 -12.040 20.219 1.00 82.81 92 LYS A O 1
ATOM 772 N N . ILE A 1 93 ? -5.941 -11.143 18.210 1.00 87.12 93 ILE A N 1
ATOM 773 C CA . ILE A 1 93 ? -5.447 -9.857 18.729 1.00 87.12 93 ILE A CA 1
ATOM 774 C C . ILE A 1 93 ? -6.471 -8.733 18.548 1.00 87.12 93 ILE A C 1
ATOM 776 O O . ILE A 1 93 ? -7.345 -8.789 17.691 1.00 87.12 93 ILE A O 1
ATOM 780 N N . LYS A 1 94 ? -6.368 -7.694 19.380 1.00 87.25 94 LYS A N 1
ATOM 781 C CA . LYS A 1 94 ? -7.134 -6.451 19.219 1.00 87.25 94 LYS A CA 1
ATOM 782 C C . LYS A 1 94 ? -6.208 -5.353 18.703 1.00 87.25 94 LYS A C 1
ATOM 784 O O . LYS A 1 94 ? -5.064 -5.258 19.152 1.00 87.25 94 LYS A O 1
ATOM 789 N N . LEU A 1 95 ? -6.720 -4.495 17.831 1.00 87.50 95 LEU A N 1
ATOM 790 C CA . LEU A 1 95 ? -5.963 -3.423 17.193 1.00 87.50 95 LEU A CA 1
ATOM 791 C C . LEU A 1 95 ? -6.171 -2.085 17.900 1.00 87.50 95 LEU A C 1
ATOM 793 O O . LEU A 1 95 ? -7.255 -1.783 18.405 1.00 87.50 95 LEU A O 1
ATOM 797 N N . GLY A 1 96 ? -5.109 -1.285 17.938 1.00 88.69 96 GLY A N 1
ATOM 798 C CA . GLY A 1 96 ? -5.123 0.089 18.436 1.00 88.69 96 GLY A CA 1
ATOM 799 C C . GLY A 1 96 ? -4.603 1.064 17.381 1.00 88.69 96 GLY A C 1
ATOM 800 O O . GLY A 1 96 ? -4.182 0.647 16.309 1.00 88.69 96 GLY A O 1
ATOM 801 N N . TYR A 1 97 ? -4.580 2.356 17.709 1.00 88.50 97 TYR A N 1
ATOM 802 C CA . TYR A 1 97 ? -4.170 3.426 16.787 1.00 88.50 97 TYR A CA 1
ATOM 803 C C . TYR A 1 97 ? -2.811 3.213 16.126 1.00 88.50 97 TYR A C 1
ATOM 805 O O . TYR A 1 97 ? -2.695 3.461 14.936 1.00 88.50 97 TYR A O 1
ATOM 813 N N . GLY A 1 98 ? -1.811 2.725 16.870 1.00 88.88 98 GLY A N 1
ATOM 814 C CA . GLY A 1 98 ? -0.470 2.500 16.323 1.00 88.88 98 GLY A CA 1
ATOM 815 C C . GLY A 1 98 ? -0.490 1.579 15.105 1.00 88.88 98 GLY A C 1
ATOM 816 O O . GLY A 1 98 ? 0.129 1.894 14.104 1.00 88.88 98 GLY A O 1
ATOM 817 N N . PHE A 1 99 ? -1.296 0.513 15.143 1.00 92.81 99 PHE A N 1
ATOM 818 C 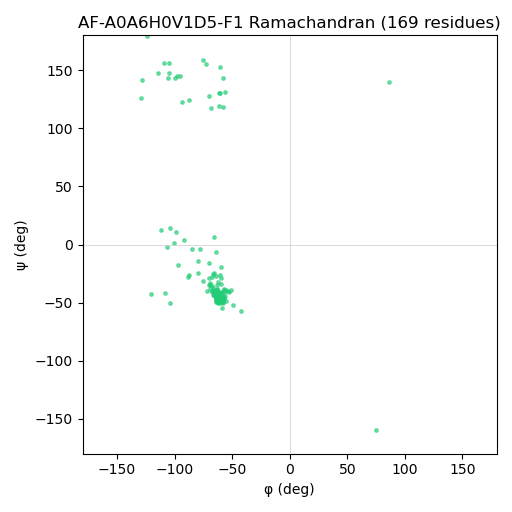CA . PHE A 1 99 ? -1.476 -0.361 13.986 1.00 92.81 99 PHE A CA 1
ATOM 819 C C . PHE A 1 99 ? -2.014 0.418 12.781 1.00 92.81 99 PHE A C 1
ATOM 821 O O . PHE A 1 99 ? -1.399 0.411 11.722 1.00 92.81 99 PHE A O 1
ATOM 828 N N . PHE A 1 100 ? -3.141 1.113 12.946 1.00 93.06 100 PHE A N 1
ATOM 829 C CA . PHE A 1 100 ? -3.776 1.806 11.827 1.00 93.06 100 PHE A CA 1
ATOM 830 C C . PHE A 1 100 ? -2.895 2.920 11.254 1.00 93.06 100 PHE A C 1
ATOM 832 O O . PHE A 1 100 ? -2.741 2.994 10.043 1.00 93.06 100 PHE A O 1
ATOM 839 N N . ILE A 1 101 ? -2.280 3.742 12.109 1.00 94.12 101 ILE A N 1
ATOM 840 C CA . ILE A 1 101 ? -1.418 4.855 11.688 1.00 94.12 101 ILE A CA 1
ATOM 841 C C . ILE A 1 101 ? -0.195 4.334 10.931 1.00 94.12 101 ILE A C 1
ATOM 843 O O . ILE A 1 101 ? 0.095 4.828 9.845 1.00 94.12 101 ILE A O 1
ATOM 847 N N . THR A 1 102 ? 0.492 3.313 11.458 1.00 95.88 102 THR A N 1
ATOM 848 C CA . THR A 1 102 ? 1.655 2.719 10.784 1.00 95.88 102 THR A CA 1
ATOM 849 C C . THR A 1 102 ? 1.282 2.193 9.402 1.00 95.88 102 THR A C 1
ATOM 851 O O . THR A 1 102 ? 1.966 2.502 8.430 1.00 95.88 102 THR A O 1
ATOM 854 N N . TRP A 1 103 ? 0.173 1.459 9.284 1.00 96.44 103 TRP A N 1
ATOM 855 C CA . TRP A 1 103 ? -0.243 0.916 7.991 1.00 96.44 103 TRP A CA 1
ATOM 856 C C . TRP A 1 103 ? -0.731 1.985 7.016 1.00 96.44 103 TRP A C 1
ATOM 858 O O . TRP A 1 103 ? -0.434 1.880 5.832 1.00 96.44 103 TRP A O 1
ATOM 868 N N . ILE A 1 104 ? -1.395 3.043 7.488 1.00 97.06 104 ILE A N 1
ATOM 869 C CA . ILE A 1 104 ? -1.744 4.194 6.643 1.00 97.06 104 ILE A CA 1
ATOM 870 C C . ILE A 1 104 ? -0.481 4.823 6.044 1.00 97.06 104 ILE A C 1
ATOM 872 O O . ILE A 1 104 ? -0.436 5.037 4.837 1.00 97.06 104 ILE A O 1
ATOM 876 N N . ILE A 1 105 ? 0.557 5.066 6.853 1.00 97.00 105 ILE A N 1
ATOM 877 C CA . ILE A 1 105 ? 1.826 5.634 6.367 1.00 97.00 105 ILE A CA 1
ATOM 878 C C . ILE A 1 105 ? 2.465 4.718 5.317 1.00 97.00 105 ILE A C 1
ATOM 880 O O . ILE A 1 105 ? 2.877 5.192 4.260 1.00 97.00 105 ILE A O 1
ATOM 884 N N . ILE A 1 106 ? 2.496 3.407 5.574 1.00 96.94 106 ILE A N 1
ATOM 885 C CA . ILE A 1 106 ? 3.022 2.424 4.618 1.00 96.94 106 ILE A CA 1
ATOM 886 C C . ILE A 1 106 ? 2.248 2.484 3.295 1.00 96.94 106 ILE A C 1
ATOM 888 O O . ILE A 1 106 ? 2.867 2.583 2.240 1.00 96.94 106 ILE A O 1
ATOM 892 N N . PHE A 1 107 ? 0.911 2.487 3.323 1.00 97.31 107 PHE A N 1
ATOM 893 C CA . PHE A 1 107 ? 0.110 2.547 2.096 1.00 97.31 107 PHE A CA 1
ATOM 894 C C . PHE A 1 107 ? 0.227 3.888 1.357 1.00 97.31 107 PHE A C 1
ATOM 896 O O . PHE A 1 107 ? 0.133 3.905 0.133 1.00 97.31 107 PHE A O 1
ATOM 903 N N . ILE A 1 108 ? 0.501 4.998 2.053 1.00 96.06 108 ILE A N 1
ATOM 904 C CA . ILE A 1 108 ? 0.835 6.277 1.401 1.00 96.06 108 ILE A CA 1
ATOM 905 C C . ILE A 1 108 ? 2.129 6.132 0.593 1.00 96.06 108 ILE A C 1
ATOM 907 O O . ILE A 1 108 ? 2.153 6.500 -0.580 1.00 96.06 108 ILE A O 1
ATOM 911 N N . ILE A 1 109 ? 3.177 5.542 1.173 1.00 94.94 109 ILE A N 1
ATOM 912 C CA . ILE A 1 109 ? 4.451 5.312 0.470 1.00 94.94 109 ILE A CA 1
ATOM 913 C C . ILE A 1 109 ? 4.250 4.357 -0.719 1.00 94.94 109 ILE A C 1
ATOM 915 O O . ILE A 1 109 ? 4.732 4.612 -1.821 1.00 94.94 109 ILE A O 1
ATOM 919 N N . LEU A 1 110 ? 3.480 3.282 -0.531 1.00 94.38 110 LEU A N 1
ATOM 920 C CA . LEU A 1 110 ? 3.169 2.333 -1.604 1.00 94.38 110 LEU A CA 1
ATOM 921 C C . LEU A 1 110 ? 2.320 2.950 -2.726 1.00 94.38 110 LEU A C 1
ATOM 923 O O . LEU A 1 110 ? 2.385 2.481 -3.860 1.00 94.38 110 LEU A O 1
ATOM 927 N N . SER A 1 111 ? 1.551 4.006 -2.444 1.00 94.44 111 SER A N 1
ATOM 928 C CA . SER A 1 111 ? 0.721 4.677 -3.449 1.00 94.44 111 SER A CA 1
ATOM 929 C C . SER A 1 111 ? 1.532 5.463 -4.484 1.00 94.44 111 SER A C 1
ATOM 931 O O . SER A 1 111 ? 1.086 5.590 -5.624 1.00 94.44 111 SER A O 1
ATOM 933 N N . THR A 1 112 ? 2.718 5.960 -4.114 1.00 92.31 112 THR A N 1
ATOM 934 C CA . THR A 1 112 ? 3.604 6.738 -4.998 1.00 92.31 112 THR A CA 1
ATOM 935 C C . THR A 1 112 ? 4.692 5.884 -5.646 1.00 92.31 112 THR A C 1
ATOM 937 O O . THR A 1 112 ? 5.260 6.276 -6.665 1.00 92.31 112 THR A O 1
ATOM 940 N N . MET A 1 113 ? 4.948 4.691 -5.100 1.00 91.12 113 MET A N 1
ATOM 941 C CA . MET A 1 113 ? 5.960 3.744 -5.573 1.00 91.12 113 MET A CA 1
ATOM 942 C C . MET A 1 113 ? 5.890 3.427 -7.082 1.00 91.12 113 MET A C 1
ATOM 944 O O . MET A 1 113 ? 6.957 3.401 -7.704 1.00 91.12 113 MET A O 1
ATOM 948 N N . PRO A 1 114 ? 4.710 3.273 -7.722 1.00 91.38 114 PRO A N 1
ATOM 949 C CA . PRO A 1 114 ? 4.647 3.036 -9.161 1.00 91.38 114 PRO A CA 1
ATOM 950 C C . PRO A 1 114 ? 5.273 4.142 -10.006 1.00 91.38 114 PRO A C 1
ATOM 952 O O . PRO A 1 114 ? 5.599 3.872 -11.148 1.00 91.38 114 PRO A O 1
ATOM 955 N N . PHE A 1 115 ? 5.463 5.353 -9.474 1.00 91.12 115 PHE A N 1
ATOM 956 C CA . PHE A 1 115 ? 5.963 6.518 -10.211 1.00 91.12 115 PHE A CA 1
ATOM 957 C C . PHE A 1 115 ? 7.365 6.963 -9.778 1.00 91.12 115 PHE A C 1
ATOM 959 O O . PHE A 1 115 ? 7.809 8.042 -10.166 1.00 91.12 115 PHE A O 1
ATOM 966 N N . ILE A 1 116 ? 8.089 6.147 -9.002 1.00 85.94 116 ILE A N 1
ATOM 967 C CA . ILE A 1 116 ? 9.385 6.532 -8.412 1.00 85.94 116 ILE A CA 1
ATOM 968 C C . ILE A 1 116 ? 10.459 6.888 -9.454 1.00 85.94 116 ILE A C 1
ATOM 970 O O . ILE A 1 116 ? 11.353 7.680 -9.179 1.00 85.94 116 ILE A O 1
ATOM 974 N N . ARG A 1 117 ? 10.350 6.334 -10.669 1.00 81.06 117 ARG A N 1
ATOM 975 C CA . ARG A 1 117 ? 11.256 6.605 -11.800 1.00 81.06 117 ARG A CA 1
ATOM 976 C C . ARG A 1 117 ? 10.874 7.847 -12.616 1.00 81.06 117 ARG A C 1
ATOM 978 O O . ARG A 1 117 ? 11.591 8.219 -13.537 1.00 81.06 117 ARG A O 1
ATOM 985 N N . GLY A 1 118 ? 9.755 8.487 -12.285 1.00 83.94 118 GLY A N 1
ATOM 986 C CA . GLY A 1 118 ? 9.208 9.613 -13.032 1.00 83.94 118 GLY A CA 1
ATOM 987 C C . GLY A 1 118 ? 8.311 9.183 -14.195 1.00 83.94 118 GLY A C 1
ATOM 988 O O . GLY A 1 118 ? 8.596 8.247 -14.939 1.00 83.94 118 GLY A O 1
ATOM 989 N N . ILE A 1 119 ? 7.214 9.920 -14.367 1.00 86.06 119 ILE A N 1
ATOM 990 C CA . ILE A 1 119 ? 6.160 9.659 -15.363 1.00 86.06 119 ILE A CA 1
ATOM 991 C C . ILE A 1 119 ? 6.696 9.743 -16.803 1.00 86.06 119 ILE A C 1
ATOM 993 O O . ILE A 1 119 ? 6.248 9.004 -17.677 1.00 86.06 119 ILE A O 1
ATOM 997 N N . SER A 1 120 ? 7.685 10.606 -17.061 1.00 83.06 120 SER A N 1
ATOM 998 C CA . SER A 1 120 ? 8.264 10.808 -18.397 1.00 83.06 120 SER A CA 1
ATOM 999 C C . SER A 1 120 ? 8.972 9.567 -18.948 1.00 83.06 120 SER A C 1
ATOM 1001 O O . SER A 1 120 ? 9.019 9.382 -20.167 1.00 83.06 120 SER A O 1
ATOM 1003 N N . GLN A 1 121 ? 9.472 8.695 -18.070 1.00 79.19 121 GLN A N 1
ATOM 1004 C CA . GLN A 1 121 ? 10.222 7.486 -18.423 1.00 79.19 121 GLN A CA 1
ATOM 1005 C C . GLN A 1 121 ? 9.337 6.240 -18.575 1.00 79.19 121 GLN A C 1
ATOM 1007 O O . GLN A 1 121 ? 9.851 5.144 -18.793 1.00 79.19 121 GLN A O 1
ATOM 1012 N N . MET A 1 122 ? 8.016 6.385 -18.450 1.00 84.56 122 MET A N 1
ATOM 1013 C CA . MET A 1 122 ? 7.075 5.266 -18.430 1.00 84.56 122 MET A CA 1
ATOM 1014 C C . MET A 1 122 ? 6.306 5.131 -19.738 1.00 84.56 122 MET A C 1
ATOM 1016 O O . MET A 1 122 ? 5.990 6.115 -20.413 1.00 84.56 122 MET A O 1
ATOM 1020 N N . HIS A 1 123 ? 5.972 3.890 -20.086 1.00 87.81 123 HIS A N 1
ATOM 1021 C CA . HIS A 1 123 ? 5.001 3.621 -21.143 1.00 87.81 123 HIS A CA 1
ATOM 1022 C C . HIS A 1 123 ? 3.581 3.953 -20.674 1.00 87.81 123 HIS A C 1
ATOM 1024 O O . HIS A 1 123 ? 3.268 3.873 -19.489 1.00 87.81 123 HIS A O 1
ATOM 1030 N N . ILE A 1 124 ? 2.682 4.242 -21.620 1.00 90.38 124 ILE A N 1
ATOM 1031 C CA . ILE A 1 124 ? 1.281 4.566 -21.315 1.00 90.38 124 ILE A CA 1
ATOM 1032 C C . ILE A 1 124 ? 0.595 3.462 -20.490 1.00 90.38 124 ILE A C 1
ATOM 1034 O O . ILE A 1 124 ? -0.126 3.758 -19.544 1.00 90.38 124 ILE A O 1
ATOM 1038 N N . ILE A 1 125 ? 0.871 2.188 -20.789 1.00 91.19 125 ILE A N 1
ATOM 1039 C CA . ILE A 1 125 ? 0.315 1.036 -20.060 1.00 91.19 125 ILE A CA 1
ATOM 1040 C C . ILE A 1 125 ? 0.837 1.002 -18.618 1.00 91.19 125 ILE A C 1
ATOM 1042 O O . ILE A 1 125 ? 0.073 0.751 -17.689 1.00 91.19 125 ILE A O 1
ATOM 1046 N N . GLU A 1 126 ? 2.121 1.300 -18.414 1.00 90.75 126 GLU A N 1
ATOM 1047 C CA . GLU A 1 126 ? 2.727 1.381 -17.082 1.00 90.75 126 GLU A CA 1
ATOM 1048 C C . GLU A 1 126 ? 2.102 2.499 -16.249 1.00 90.75 126 GLU A C 1
ATOM 1050 O O . GLU A 1 126 ? 1.834 2.293 -15.066 1.00 90.75 126 GLU A O 1
ATOM 1055 N N . LEU A 1 127 ? 1.797 3.637 -16.879 1.00 92.50 127 LEU A N 1
ATOM 1056 C CA . LEU A 1 127 ? 1.082 4.738 -16.240 1.00 92.50 127 LEU A CA 1
ATOM 1057 C C . LEU A 1 127 ? -0.333 4.330 -15.832 1.00 92.50 127 LEU A C 1
ATOM 1059 O O . LEU A 1 127 ? -0.696 4.527 -14.677 1.00 92.50 127 LEU A O 1
ATOM 1063 N N . TRP A 1 128 ? -1.104 3.704 -16.726 1.00 94.75 128 TRP A N 1
ATOM 1064 C CA . TRP A 1 128 ? -2.459 3.238 -16.408 1.00 94.75 128 TRP A CA 1
ATOM 1065 C C . TRP A 1 128 ? -2.475 2.248 -15.243 1.00 94.75 128 TRP A C 1
ATOM 1067 O O . TRP A 1 128 ? -3.237 2.423 -14.289 1.00 94.75 128 TRP A O 1
ATOM 1077 N N . VAL A 1 129 ? -1.614 1.227 -15.288 1.00 95.25 129 VAL A N 1
ATOM 1078 C CA . VAL A 1 129 ? -1.525 0.233 -14.211 1.00 95.25 129 VAL A CA 1
ATOM 1079 C C . VAL A 1 129 ? -1.028 0.886 -12.919 1.00 95.25 129 VAL A C 1
ATOM 1081 O O . VAL A 1 129 ? -1.606 0.646 -11.861 1.00 95.25 129 VAL A O 1
ATOM 1084 N N . GLY A 1 130 ? -0.026 1.767 -12.992 1.00 94.81 130 GLY A N 1
ATOM 1085 C CA . GLY A 1 130 ? 0.463 2.533 -11.844 1.00 94.81 130 GLY A CA 1
ATOM 1086 C C . GLY A 1 130 ? -0.626 3.393 -11.197 1.00 94.81 130 GLY A C 1
ATOM 1087 O O . GLY A 1 130 ? -0.782 3.376 -9.979 1.00 94.81 130 GLY A O 1
ATOM 1088 N N . SER A 1 131 ? -1.455 4.069 -11.995 1.00 96.00 131 SER A N 1
ATOM 1089 C CA . SER A 1 131 ? -2.585 4.858 -11.495 1.00 96.00 131 SER A CA 1
ATOM 1090 C C . SER A 1 131 ? -3.639 3.987 -10.811 1.00 96.00 131 SER A C 1
ATOM 1092 O O . SER A 1 131 ? -4.125 4.352 -9.740 1.00 96.00 131 SER A O 1
ATOM 1094 N N . LEU A 1 132 ? -3.965 2.815 -11.371 1.00 97.38 132 LEU A N 1
ATOM 1095 C CA . LEU A 1 132 ? -4.874 1.860 -10.724 1.00 97.38 132 LEU A CA 1
ATOM 1096 C C . LEU A 1 132 ? -4.319 1.378 -9.379 1.00 97.38 132 LEU A C 1
ATOM 1098 O O . LEU A 1 132 ? -5.058 1.313 -8.396 1.00 97.38 132 LEU A O 1
ATOM 1102 N N . ILE A 1 133 ? -3.013 1.105 -9.312 1.00 96.25 133 ILE A N 1
ATOM 1103 C CA . ILE A 1 133 ? -2.325 0.753 -8.066 1.00 96.25 133 ILE A CA 1
ATOM 1104 C C . ILE A 1 133 ? -2.494 1.862 -7.015 1.00 96.25 133 ILE A C 1
ATOM 1106 O O . ILE A 1 133 ? -2.834 1.581 -5.860 1.00 96.25 133 ILE A O 1
ATOM 1110 N N . THR A 1 134 ? -2.299 3.125 -7.396 1.00 96.94 134 THR A N 1
ATOM 1111 C CA . THR A 1 134 ? -2.496 4.276 -6.502 1.00 96.94 134 THR A CA 1
ATOM 1112 C C . THR A 1 134 ? -3.942 4.376 -6.018 1.00 96.94 134 THR A C 1
ATOM 1114 O O . THR A 1 134 ? -4.166 4.548 -4.820 1.00 96.94 134 THR A O 1
ATOM 1117 N N . VAL A 1 135 ? -4.930 4.197 -6.902 1.00 97.94 135 VAL A N 1
ATOM 1118 C CA . VAL A 1 135 ? -6.359 4.220 -6.534 1.00 97.94 135 VAL A CA 1
ATOM 1119 C C . VAL A 1 135 ? -6.685 3.139 -5.501 1.00 97.94 135 VAL A C 1
ATOM 1121 O O . VAL A 1 135 ? -7.326 3.430 -4.490 1.00 97.94 135 VAL A O 1
ATOM 1124 N N . VAL A 1 136 ? -6.205 1.908 -5.697 1.00 97.81 136 VAL A N 1
ATOM 1125 C CA . VAL A 1 136 ? -6.431 0.816 -4.736 1.00 97.81 136 VAL A CA 1
ATOM 1126 C C . VAL A 1 136 ? -5.784 1.117 -3.379 1.00 97.81 136 VAL A C 1
ATOM 1128 O O . VAL A 1 136 ? -6.411 0.889 -2.342 1.00 97.81 136 VAL A O 1
ATOM 1131 N N . ASN A 1 137 ? -4.581 1.701 -3.357 1.00 97.00 137 ASN A N 1
ATOM 1132 C CA . ASN A 1 137 ? -3.962 2.155 -2.105 1.00 97.00 137 ASN A CA 1
ATOM 1133 C C . ASN A 1 137 ? -4.775 3.247 -1.410 1.00 97.00 137 ASN A C 1
ATOM 1135 O O . ASN A 1 137 ? -4.947 3.198 -0.195 1.00 97.00 137 ASN A O 1
ATOM 1139 N N . ILE A 1 138 ? -5.310 4.212 -2.158 1.00 97.50 138 ILE A N 1
ATOM 1140 C CA . ILE A 1 138 ? -6.169 5.260 -1.594 1.00 97.50 138 ILE A CA 1
ATOM 1141 C C . ILE A 1 138 ? -7.410 4.635 -0.945 1.00 97.50 138 ILE A C 1
ATOM 1143 O O . ILE A 1 138 ? -7.765 5.002 0.175 1.00 97.50 138 ILE A O 1
ATOM 1147 N N . LEU A 1 139 ? -8.029 3.634 -1.580 1.00 98.00 139 LEU A N 1
ATOM 1148 C CA . LEU A 1 139 ? -9.155 2.902 -0.990 1.00 98.00 139 LEU A CA 1
ATOM 1149 C C . LEU A 1 139 ? -8.760 2.153 0.296 1.00 98.00 139 LEU A C 1
ATOM 1151 O O . LEU A 1 139 ? -9.524 2.160 1.268 1.00 98.00 139 LEU A O 1
ATOM 1155 N N . LEU A 1 140 ? -7.562 1.557 0.348 1.00 97.19 140 LEU A N 1
ATOM 1156 C CA . LEU A 1 140 ? -7.014 0.954 1.572 1.00 97.19 140 LEU A CA 1
ATOM 1157 C C . LEU A 1 140 ? -6.825 1.998 2.681 1.00 97.19 140 LEU A C 1
ATOM 1159 O O . LEU A 1 140 ? -7.261 1.775 3.813 1.00 97.19 140 LEU A O 1
ATOM 1163 N N . ILE A 1 141 ? -6.244 3.154 2.355 1.00 97.81 141 ILE A N 1
ATOM 1164 C CA . ILE A 1 141 ? -6.029 4.267 3.291 1.00 97.81 141 ILE A CA 1
ATOM 1165 C C . ILE A 1 141 ? -7.362 4.782 3.836 1.00 97.81 141 ILE A C 1
ATOM 1167 O O . ILE A 1 141 ? -7.500 4.947 5.050 1.00 97.81 141 ILE A O 1
ATOM 1171 N N . ILE A 1 142 ? -8.359 4.996 2.973 1.00 97.69 142 ILE A N 1
ATOM 1172 C CA . ILE A 1 142 ? -9.704 5.432 3.377 1.00 97.69 142 ILE A CA 1
ATOM 1173 C C . ILE A 1 142 ? -10.332 4.395 4.312 1.00 97.69 142 ILE A C 1
ATOM 1175 O O . ILE A 1 142 ? -10.841 4.754 5.375 1.00 97.69 142 ILE A O 1
ATOM 1179 N N . THR A 1 143 ? -10.235 3.108 3.971 1.00 96.38 143 THR A N 1
ATOM 1180 C CA . THR A 1 143 ? -10.774 2.017 4.797 1.00 96.38 143 THR A CA 1
ATOM 1181 C C . THR A 1 143 ? -10.114 1.986 6.179 1.00 96.38 143 THR A C 1
ATOM 1183 O O . THR A 1 143 ? -10.802 1.928 7.199 1.00 96.38 143 THR A O 1
ATOM 1186 N N . LEU A 1 144 ? -8.783 2.086 6.251 1.00 96.00 144 LEU A N 1
ATOM 1187 C CA . LEU A 1 144 ? -8.054 2.128 7.524 1.00 96.00 144 LEU A CA 1
ATOM 1188 C C . LEU A 1 144 ? -8.349 3.399 8.329 1.00 96.00 144 LEU A C 1
ATOM 1190 O O . LEU A 1 144 ? -8.473 3.338 9.556 1.00 96.00 144 LEU A O 1
ATOM 1194 N N . SER A 1 145 ? -8.510 4.539 7.661 1.00 96.25 145 SER A N 1
ATOM 1195 C CA . SER A 1 145 ? -8.868 5.811 8.300 1.00 96.25 145 SER A CA 1
ATOM 1196 C C . SER A 1 145 ? -10.270 5.745 8.903 1.00 96.25 145 SER A C 1
ATOM 1198 O O . SER A 1 145 ? -10.464 6.116 10.062 1.00 96.25 145 SER A O 1
ATOM 1200 N N . TYR A 1 146 ? -11.228 5.164 8.177 1.00 95.38 146 TYR A N 1
ATOM 1201 C CA . TYR A 1 146 ? -12.566 4.880 8.690 1.00 95.38 146 TYR A CA 1
ATOM 1202 C C . TYR A 1 146 ? -12.518 3.980 9.935 1.00 95.38 146 TYR A C 1
ATOM 1204 O O . TYR A 1 146 ? -13.130 4.299 10.957 1.00 95.38 146 TYR A O 1
ATOM 1212 N N . LEU A 1 147 ? -11.740 2.892 9.902 1.00 92.88 147 LEU A N 1
ATOM 1213 C CA . LEU A 1 147 ? -11.579 2.001 11.059 1.00 92.88 147 LEU A CA 1
ATOM 1214 C C . LEU A 1 147 ? -10.919 2.703 12.254 1.00 92.88 147 LEU A C 1
ATOM 1216 O O . LEU A 1 147 ? -11.285 2.446 13.404 1.00 92.88 147 LEU A O 1
ATOM 1220 N N . THR A 1 148 ? -9.994 3.626 11.990 1.00 93.38 148 THR A N 1
ATOM 1221 C CA . THR A 1 148 ? -9.368 4.470 13.015 1.00 93.38 148 THR A CA 1
ATOM 1222 C C . THR A 1 148 ? -10.392 5.386 13.676 1.00 93.38 148 THR A C 1
ATOM 1224 O O . THR A 1 148 ? -10.453 5.463 14.906 1.00 93.38 148 THR A O 1
ATOM 1227 N N . PHE A 1 149 ? -11.234 6.046 12.879 1.00 91.69 149 PHE A N 1
ATOM 1228 C CA . PHE A 1 149 ? -12.301 6.903 13.389 1.00 91.69 149 PHE A CA 1
ATOM 1229 C C . PHE A 1 149 ? -13.333 6.104 14.188 1.00 91.69 149 PHE A C 1
ATOM 1231 O O . PHE A 1 149 ? -13.720 6.491 15.290 1.00 91.69 149 PHE A O 1
ATOM 1238 N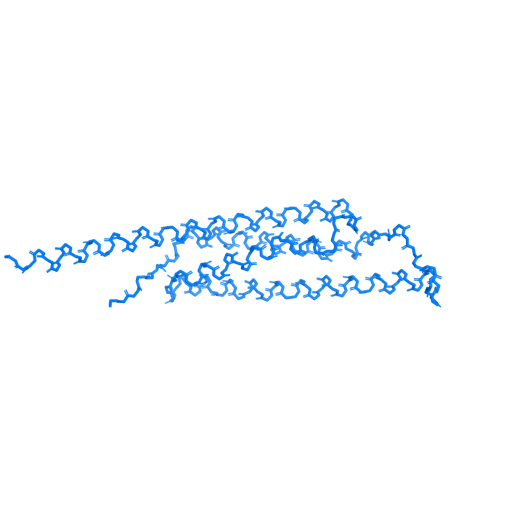 N . LYS A 1 150 ? -13.718 4.929 13.693 1.00 90.88 150 LYS A N 1
ATOM 1239 C CA . LYS A 1 150 ? -14.617 4.027 14.411 1.00 90.88 150 LYS A CA 1
ATOM 1240 C C . LYS A 1 150 ? -14.048 3.611 15.770 1.00 90.88 150 LYS A C 1
ATOM 1242 O O . LYS A 1 150 ? -14.747 3.700 16.777 1.00 90.88 150 LYS A O 1
ATOM 1247 N N . LEU A 1 151 ? -12.765 3.237 15.827 1.00 90.00 151 LEU A N 1
ATOM 1248 C CA . LEU A 1 151 ? -12.070 2.962 17.090 1.00 90.00 151 LEU A CA 1
ATOM 1249 C C . LEU A 1 151 ? -12.121 4.174 18.038 1.00 90.00 151 LEU A C 1
ATOM 1251 O O . LEU A 1 151 ? -12.251 4.002 19.254 1.00 90.00 151 LEU A O 1
ATOM 1255 N N . HIS A 1 152 ? -12.009 5.389 17.500 1.00 89.75 152 HIS A N 1
ATOM 1256 C CA . HIS A 1 152 ? -12.106 6.618 18.279 1.00 89.75 152 HIS A CA 1
ATOM 1257 C C . HIS A 1 152 ? -13.475 6.812 18.918 1.00 89.75 152 HIS A C 1
ATOM 1259 O O . HIS A 1 152 ? -13.555 7.063 20.126 1.00 89.75 152 HIS A O 1
ATOM 1265 N N . VAL A 1 153 ? -14.538 6.637 18.136 1.00 87.88 153 VAL A N 1
ATOM 1266 C CA . VAL A 1 153 ? -15.919 6.724 18.621 1.00 87.88 153 VAL A CA 1
ATOM 1267 C C . VAL A 1 153 ? -16.191 5.652 19.679 1.00 87.88 153 VAL A C 1
ATOM 1269 O O . VAL A 1 153 ? -16.606 5.990 20.790 1.00 87.88 153 VAL A O 1
ATOM 1272 N N . ASP A 1 154 ? -15.861 4.388 19.395 1.00 87.00 154 ASP A N 1
ATOM 1273 C CA . ASP A 1 154 ? -16.076 3.266 20.321 1.00 87.00 154 ASP A CA 1
ATOM 1274 C C . ASP A 1 154 ? -15.373 3.502 21.670 1.00 87.00 154 ASP A C 1
ATOM 1276 O O . ASP A 1 154 ? -15.925 3.233 22.740 1.00 87.00 154 ASP A O 1
ATOM 1280 N N . ARG A 1 155 ? -14.163 4.075 21.641 1.00 84.81 155 ARG A N 1
ATOM 1281 C CA . ARG A 1 155 ? -13.413 4.410 22.856 1.00 84.81 155 ARG A CA 1
ATOM 1282 C C . ARG A 1 155 ? -14.074 5.523 23.669 1.00 84.81 155 ARG A C 1
ATOM 1284 O O . ARG A 1 155 ? -14.089 5.427 24.897 1.00 84.81 155 ARG A O 1
ATOM 1291 N N . LYS A 1 156 ? -14.610 6.569 23.026 1.00 85.06 156 LYS A N 1
ATOM 1292 C CA . LYS A 1 156 ? -15.347 7.634 23.730 1.00 85.06 156 LYS A CA 1
ATOM 1293 C C . LYS A 1 156 ? -16.603 7.083 24.401 1.00 85.06 156 LYS A C 1
ATOM 1295 O O . LYS A 1 156 ? -16.828 7.375 25.574 1.00 85.06 156 LYS A O 1
ATOM 1300 N N . ILE A 1 157 ? -17.362 6.241 23.698 1.00 85.50 157 ILE A N 1
ATOM 1301 C CA . ILE A 1 157 ? -18.563 5.593 24.243 1.00 85.50 157 ILE A CA 1
ATOM 1302 C C . ILE A 1 157 ? -18.198 4.716 25.446 1.00 85.50 157 ILE A C 1
ATOM 1304 O O . ILE A 1 157 ? -18.827 4.823 26.497 1.00 85.50 157 ILE A O 1
ATOM 1308 N N . HIS A 1 158 ? -17.144 3.902 25.333 1.00 84.25 158 HIS A N 1
ATOM 1309 C CA . HIS A 1 158 ? -16.687 3.051 26.432 1.00 84.25 158 HIS A CA 1
ATOM 1310 C C . HIS A 1 158 ? -16.269 3.863 27.666 1.00 84.25 158 HIS A C 1
ATOM 1312 O O . HIS A 1 158 ? -16.681 3.548 28.781 1.00 84.25 158 HIS A O 1
ATOM 1318 N N . ASN A 1 159 ? -15.497 4.938 27.472 1.00 83.31 159 ASN A N 1
ATOM 1319 C CA . ASN A 1 159 ? -15.086 5.820 28.564 1.00 83.31 159 ASN A CA 1
ATOM 1320 C C . ASN A 1 159 ? -16.292 6.495 29.238 1.00 83.31 159 ASN A C 1
ATOM 1322 O O . ASN A 1 159 ? -16.331 6.585 30.464 1.00 83.31 159 ASN A O 1
ATOM 1326 N N . TYR A 1 160 ? -17.281 6.934 28.453 1.00 83.12 160 TYR A N 1
ATOM 1327 C CA . TYR A 1 160 ? -18.512 7.531 28.969 1.00 83.12 160 TYR A CA 1
ATOM 1328 C C . TYR A 1 160 ? -19.333 6.533 29.797 1.00 83.12 160 TYR A C 1
ATOM 1330 O O . TYR A 1 160 ? -19.739 6.846 30.916 1.00 83.12 160 TYR A O 1
ATOM 1338 N N . GLN A 1 161 ? -19.533 5.311 29.293 1.00 82.44 161 GLN A N 1
ATOM 1339 C CA . GLN A 1 161 ? -20.233 4.257 30.033 1.00 82.44 161 GLN A CA 1
ATOM 1340 C C . GLN A 1 161 ? -19.500 3.887 31.325 1.00 82.44 161 GLN A C 1
ATOM 1342 O O . GLN A 1 161 ? -20.131 3.756 32.373 1.00 82.44 161 GLN A O 1
ATOM 1347 N N . TRP A 1 162 ? -18.169 3.774 31.277 1.00 80.94 162 TRP A N 1
ATOM 1348 C CA . TRP A 1 162 ? -17.360 3.495 32.461 1.00 80.94 162 TRP A CA 1
ATOM 1349 C C . TRP A 1 162 ? -17.512 4.596 33.517 1.00 80.94 162 TRP A C 1
ATOM 1351 O O . TRP A 1 162 ? -17.771 4.290 34.681 1.00 80.94 162 TRP A O 1
ATOM 1361 N N . TYR A 1 163 ? -17.437 5.865 33.103 1.00 81.50 163 TYR A N 1
ATOM 1362 C CA . TYR A 1 163 ? -17.655 7.016 33.979 1.00 81.50 163 TYR A CA 1
ATOM 1363 C C . TYR A 1 163 ? -19.058 7.007 34.604 1.00 81.50 163 TYR A C 1
ATOM 1365 O O . TYR A 1 163 ? -19.180 7.147 35.819 1.00 81.50 163 TYR A O 1
ATOM 1373 N N . LYS A 1 164 ? -20.111 6.765 33.807 1.00 82.75 164 LYS A N 1
ATOM 1374 C CA . LYS A 1 164 ? -21.499 6.677 34.293 1.00 82.75 164 LYS A CA 1
ATOM 1375 C C . LYS A 1 164 ? -21.665 5.596 35.369 1.00 82.75 164 LYS A C 1
ATOM 1377 O O . LYS A 1 164 ? -22.287 5.853 36.393 1.00 82.75 164 LYS A O 1
ATOM 1382 N N . ILE A 1 165 ? -21.089 4.410 35.158 1.00 80.25 165 ILE A N 1
ATOM 1383 C CA . ILE A 1 165 ? -21.216 3.267 36.080 1.00 80.25 165 ILE A CA 1
ATOM 1384 C C . ILE A 1 165 ? -20.470 3.504 37.401 1.00 80.25 165 ILE A C 1
ATOM 1386 O O . ILE A 1 165 ? -20.965 3.106 38.452 1.00 80.25 165 ILE A O 1
ATOM 1390 N N . HIS A 1 166 ? -19.291 4.132 37.367 1.00 76.12 166 HIS A N 1
ATOM 1391 C CA . HIS A 1 166 ? -18.454 4.291 38.564 1.00 76.12 166 HIS A CA 1
ATOM 1392 C C . HIS A 1 166 ? -18.776 5.558 39.355 1.00 76.12 166 HIS A C 1
ATOM 1394 O O . HIS A 1 166 ? -18.619 5.561 40.570 1.00 76.12 166 HIS A O 1
ATOM 1400 N N . LYS A 1 167 ? -19.269 6.616 38.700 1.00 62.88 167 LYS A N 1
ATOM 1401 C CA . LYS A 1 167 ? -19.693 7.836 39.397 1.00 62.88 167 LYS A CA 1
ATOM 1402 C C . LYS A 1 167 ? -21.148 7.782 39.872 1.00 62.88 167 LYS A C 1
ATOM 1404 O O . LYS A 1 167 ? -21.465 8.403 40.873 1.00 62.88 167 LYS A O 1
ATOM 1409 N N . GLY A 1 168 ? -22.009 6.995 39.217 1.00 57.47 168 GLY A N 1
ATOM 1410 C CA . GLY A 1 168 ? -23.402 6.780 39.635 1.00 57.47 168 GLY A CA 1
ATOM 1411 C C . GLY A 1 168 ? -23.597 5.807 40.807 1.00 57.47 168 GLY A C 1
ATOM 1412 O O . GLY A 1 168 ? -24.723 5.619 41.239 1.00 57.47 168 GLY A O 1
ATOM 1413 N N . LYS A 1 169 ? -22.527 5.173 41.309 1.00 53.41 169 LYS A N 1
ATOM 1414 C CA . LYS A 1 169 ? -22.542 4.329 42.522 1.00 53.41 169 LYS A CA 1
ATOM 1415 C C . LYS A 1 169 ? -21.996 5.044 43.769 1.00 53.41 169 LYS A C 1
ATOM 1417 O O . LYS A 1 169 ? -21.871 4.415 44.811 1.00 53.41 169 LYS A O 1
ATOM 1422 N N . GLY A 1 170 ? -21.605 6.313 43.637 1.00 54.97 170 GLY A N 1
ATOM 1423 C CA . GLY A 1 170 ? -20.988 7.115 44.701 1.00 54.97 170 GLY A CA 1
ATOM 1424 C C . GLY A 1 170 ? -21.918 8.143 45.351 1.00 54.97 170 GLY A C 1
ATOM 1425 O O . GLY A 1 170 ? -21.416 9.045 46.015 1.00 54.97 170 GLY A O 1
ATOM 1426 N N . THR A 1 171 ? -23.229 8.038 45.128 1.00 45.47 171 THR A N 1
ATOM 1427 C CA . THR A 1 171 ? -24.290 8.824 45.782 1.00 45.47 171 THR A CA 1
ATOM 1428 C C . THR A 1 171 ? -25.335 7.881 46.332 1.00 45.47 171 THR A C 1
ATOM 1430 O O . THR A 1 171 ? -25.734 6.994 45.540 1.00 45.47 171 THR A O 1
#

pLDDT: mean 86.65, std 10.78, range [45.47, 98.0]

Radius of gyration: 22.78 Å; Cα contacts (8 Å, |Δi|>4): 112; chains: 1; bounding box: 57×25×74 Å

Secondary structure (DSSP, 8-state):
-PPP-BPPPHHHHHHHHHHHHHHHHHHHHHHHHHHHH--PPPS---TT-SS-HHHHHHHHHHHHHHHHHHHHHHHHHHHHHHHHHHHHHHHT--B-HHHHHHHHHHHHHHHHGGGTT-GGGS-HHHHHHHHHHHHHHHHHHHHHHHHHHHHHHHHHHHHHHHHHHHHTT--

Solvent-accessible surface area (backbone atoms only — not comparable to full-atom values): 9631 Å² total; per-residue (Å²): 130,84,80,76,56,47,65,59,50,72,67,60,49,51,53,53,51,51,51,50,50,52,42,53,54,45,49,53,52,58,56,44,44,52,82,72,79,48,74,59,75,72,96,68,77,73,90,85,55,98,55,54,70,68,56,47,54,52,51,52,51,51,52,52,51,50,54,44,52,51,49,49,52,54,50,49,51,55,49,50,53,50,52,53,50,54,55,38,25,58,78,77,43,64,47,45,68,68,60,42,54,54,50,38,53,51,37,54,56,60,32,50,52,71,49,74,82,42,72,89,58,50,48,72,68,55,49,54,48,32,50,51,44,25,52,48,29,49,53,51,38,52,52,43,49,50,53,47,52,50,50,51,53,54,43,52,52,50,52,51,52,52,50,52,61,63,59,68,70,74,114

Foldseek 3Di:
DDQDFAFQDPVLLVLLVVLLVVLLVLLVVLLCVCVPVNWQDDPDDPPPDPDDPVRVSVVVSVVVNVVSVVVSVVVVVVSVVVNVVNVCSNPPDTHDPVVLVVVLVVLVVQLCVLQPVHPVGDDPVSVVSSNVSNVSSVVSNVSSVVVNVVSVVVSVVVVVVVCCVVVVVVD

Organism: NCBI:txid29556

Nearest PDB structures (foldseek):
  5c22-assembly4_D  TM=3.823E-01  e=9.258E+00  Escherichia coli
  7xge-assembly3_E  TM=2.955E-01  e=9.785E+00  synthetic construct

=== Feature glossary ===
The features interleaved in this record are:

— What the protein is —

Sequence gives the chain of amino acids in standard one-letter code (A=alanine, C=cysteine, …, Y=tyrosine), read N→C. It is the only feature that is directly encoded by the gene; all structural features are derived from the folded form of this sequence.

Database cross-references. InterPro integrates a dozen domain/family signature databases into unified entries with residue-range hits. GO terms attach function/process/location labels with evidence codes. CATH codes position the fold in a four-level structural taxonomy. Organism is the NCBI-taxonomy species name.

— Where its atoms are —

Atomic coordinates in PDBx/mmCIF format — the same representation the Protein Data Bank distributes. Each line of the _atom_site loop places one backbone atom in Cartesian space (units: ångströms, origin: arbitrary).

The six renders are orthographic views along the three Cartesian axes in both directions. Representation (cartoon, sticks, or surface) and color scheme (sequence-rainbow or by-chain) vary across proteins so the training set covers all the common visualization conventions.

— Local backbone conformation —

Eight-state secondary structure (DSSP): H is the canonical α-helix, G the tighter 3₁₀-helix, I the wider π-helix; E/B are β-structure, T and S are turns and bends, and '-' is everything else. DSSP derives these from the pattern of main-chain N–H···O=C hydrogen bonds, not from the sequence.

P-SEA three-state annotation labels each residue as helix, strand, or coil based purely on the geometry of the Cα trace. It serves as a fallback when the full backbone (and thus DSSP) is unavailable.

The φ/ψ torsion pair specifies the backbone conformation at each residue. φ rotates about the N–Cα bond, ψ about the Cα–C bond. Steric clashes forbid most of the (φ, ψ) plane — the allowed regions (α-helix basin, β-sheet basin, left-handed helix) are the Ramachandran-allowed regions.

— Global shape and packing —

The geometric summary reports three shape descriptors. Rg (radius of gyration) measures how spread out the Cα atoms are about their centre of mass; compact globular proteins have small Rg, elongated or unfolded ones large. Cα contacts (<8 Å, |i−j|>4) count long-range residue pairs in spatial proximity — high for tightly packed folds, near zero for rods or random coil. The bounding-box extents give the protein's footprint along x, y, z in Å.

Solvent-accessible surface area (SASA) is the area in Å² traced out by the centre of a 1.4 Å probe sphere (a water molecule) rolled over the protein's van der Waals surface (Shrake–Rupley / Lee–Richards construction). Buried residues have near-zero SASA; fully exposed residues can exceed 200 Å². The total SASA scales roughly with the number of surface residues.

The contact map is a binary N×N matrix image: pixel (i, j) is dark where Cα_i and Cα_j are within 8 Å and |i−j|>4. Because the |i−j|>4 filter removes local helical contacts, off-diagonal stripes parallel to the main diagonal indicate parallel β-sheets; stripes perpendicular to it indicate antiparallel β-sheets. The Ramachandran plot scatters every residue's (φ, ψ) pair against the sterically allowed regions. The PAE heatmap renders the predicted-aligned-error matrix.

— Structural neighborhood —

3Di is Foldseek's structural alphabet. Each residue is assigned one of twenty discrete states based on how its Cα sits relative to its spatial (not sequential) neighbors. Aligning 3Di strings finds structural homologs roughly as well as full 3D superposition, but orders of magnitude faster.

Nearest PDB neighbors are the top structural matches found by Foldseek when searching this structure against the entire Protein Data Bank. Each hit reports a TM-score (0 to 1; >0.5 almost always implies the same fold) and an E-value. These are *structural* homologs — they may share no detectable sequence similarity.

— Confidence and disorder —

For AlphaFold models, the B-factor field carries pLDDT — the model's own estimate of local accuracy on a 0–100 scale. Regions with pLDDT<50 should be treated as essentially unmodeled; they often correspond to intrinsically disordered segments.

Crystallographic B-factors measure how much each atom's electron density is smeared out, in Å². They rise in mobile loops and surface residues and fall in the buried interior. In AlphaFold models this column is repurposed to hold pLDDT instead.

Predicted aligned error is AlphaFold's pairwise confidence. Unlike pLDDT (per-residue), PAE is per-residue-pair and captures whether two parts of the structure are correctly placed relative to each other. Units are ångströms of expected positional error.